Protein AF-A0A2P4Q0Z4-F1 (afdb_monomer_lite)

Radius of gyration: 36.24 Å; chains: 1; bounding box: 116×37×62 Å

Secondary structure (DSSP, 8-state):
-PPEEEEEEEEE--PPPPS---GGGGGG---TTEEEEEEEGGGGSTT--EEEEEE--HHHHHH-SS-EEEEESSSS--HHHHHHHHHHHHHHHSS--HHHHHHHHHHHHHHHHHHHHHHHHHHH-SS----EESEEEEEETTEEEEEEEE-B-TTT-PBPSEEETTTEE--TTTGGGG--------------EEEEEEEEETTTTEEEEEEEEEETTTTEEEEEEEEEEE-GGG--HHHHHHHHHHHHH--EEEE--SS-------GGGTS----

Foldseek 3Di:
DDKQKAWEAEDEDQFPDDPDCDDLSVQNDPDPQEKEKAWAPCCQDFPHRYTYIYMNDPVLCVVPVDIDMDIDPDPTDHSLVSLLVSLVSVVVPDPDDPVRCVVCSVVQSVVAVVLVVVQVVFQAAADDFDKRFQWDWDDDDSHIYTYGHADAAPPHGGGARTAHYNNHGHHNVCVVVPPPPPPPDPPPPPPFDWDKDWDQDPPQQKIWIWIWTADPVQRKIWIAIGDIDHDPVPDDPVVVVLLVVLRVVRRDIDHDPDDDDPPPPPPCSSPVDDD

Organism: Rhizophagus irregularis (strain DAOM 181602 / DAOM 197198 / MUCL 43194) (NCBI:txid747089)

pLDDT: mean 77.2, std 18.34, range [26.08, 97.88]

Sequence (275 aa):
MLNKEIFIGYTFFHPEKVQRYTGADTIYSTRKGKSYILLHVDSLQKEKDILTIVTNNRHIIKKYDKPFLINSDRPMMNTKYRISKYLTSVFCELPIDIETRNKYFLRIRQLLLDKLVVIENRLKKQEKNRQTTTYIKFSHSRRTWYLGFYIPCSFCSDVCAYVMSRNRKVCQNCRSKMIITPTPLPQNVFKDFSKVKQVISKRVGVSYTKKVLMDGGARKYAVTYSNLQINKQFKTSKEQERYKKGLKTASRVIKINGRSQIMELDQRYLFPNIS

Structure (mmCIF, N/CA/C/O backbone):
data_AF-A0A2P4Q0Z4-F1
#
_entry.id   AF-A0A2P4Q0Z4-F1
#
loop_
_atom_site.group_PDB
_atom_site.id
_atom_site.type_symbol
_atom_site.label_atom_id
_atom_site.label_alt_id
_atom_site.label_comp_id
_atom_site.label_asym_id
_atom_site.label_entity_id
_atom_site.label_seq_id
_atom_site.pdbx_PDB_ins_code
_atom_site.Cartn_x
_atom_site.Cartn_y
_atom_site.Cartn_z
_atom_site.occupancy
_atom_site.B_iso_or_equiv
_atom_site.auth_seq_id
_atom_site.auth_comp_id
_atom_site.auth_asym_id
_atom_site.auth_atom_id
_atom_site.pdbx_PDB_model_num
ATOM 1 N N . MET A 1 1 ? 37.902 1.721 -2.417 1.00 50.84 1 MET A N 1
ATOM 2 C CA . MET A 1 1 ? 36.672 1.825 -1.597 1.00 50.84 1 MET A CA 1
ATOM 3 C C . MET A 1 1 ? 35.831 0.594 -1.887 1.00 50.84 1 MET A C 1
ATOM 5 O O . MET A 1 1 ? 35.653 0.294 -3.057 1.00 50.84 1 MET A O 1
ATOM 9 N N . LEU A 1 2 ? 35.402 -0.156 -0.869 1.00 57.28 2 LEU A N 1
ATOM 10 C CA . LEU A 1 2 ? 34.613 -1.378 -1.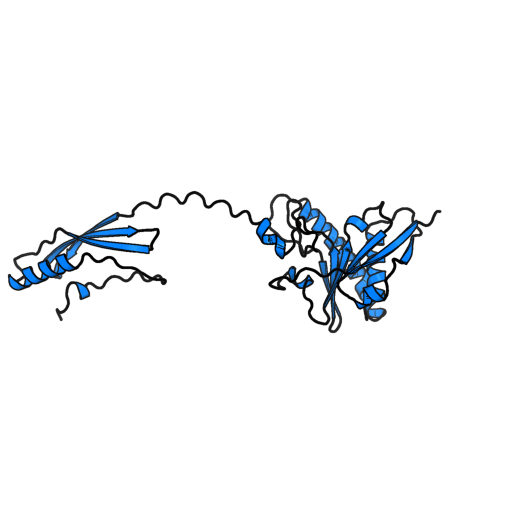068 1.00 57.28 2 LEU A CA 1
ATOM 11 C C . LEU A 1 2 ? 33.196 -1.005 -1.526 1.00 57.28 2 LEU A C 1
ATOM 13 O O . LEU A 1 2 ? 32.478 -0.300 -0.813 1.00 57.28 2 LEU A O 1
ATOM 17 N N . ASN A 1 3 ? 32.826 -1.454 -2.726 1.00 67.25 3 ASN A N 1
ATOM 18 C CA . ASN A 1 3 ? 31.453 -1.377 -3.212 1.00 67.25 3 ASN A CA 1
ATOM 19 C C . ASN A 1 3 ? 30.570 -2.238 -2.310 1.00 67.25 3 ASN A C 1
ATOM 21 O O . ASN A 1 3 ? 30.960 -3.341 -1.929 1.00 67.25 3 ASN A O 1
ATOM 25 N N . LYS A 1 4 ? 29.390 -1.731 -1.955 1.00 79.19 4 LYS A N 1
ATOM 26 C CA . LYS A 1 4 ? 28.425 -2.489 -1.161 1.00 79.19 4 LYS A CA 1
ATOM 27 C C . LYS A 1 4 ? 27.395 -3.134 -2.080 1.00 79.19 4 LYS A C 1
ATOM 29 O O . LYS A 1 4 ? 26.743 -2.438 -2.861 1.00 79.19 4 LYS A O 1
ATOM 34 N N . GLU A 1 5 ? 27.253 -4.446 -1.958 1.00 84.81 5 GLU A N 1
ATOM 35 C CA . GLU A 1 5 ? 26.305 -5.253 -2.721 1.00 84.81 5 GLU A CA 1
ATOM 36 C C . GLU A 1 5 ? 24.946 -5.316 -2.029 1.00 84.81 5 GLU A C 1
ATOM 38 O O . GLU A 1 5 ? 24.847 -5.342 -0.800 1.00 84.81 5 GLU A O 1
ATOM 43 N N . ILE A 1 6 ? 23.881 -5.272 -2.829 1.00 86.50 6 ILE A N 1
ATOM 44 C CA . ILE A 1 6 ? 22.503 -5.220 -2.343 1.00 86.50 6 ILE A CA 1
ATOM 45 C C . ILE A 1 6 ? 21.644 -6.109 -3.214 1.00 86.50 6 ILE A C 1
ATOM 47 O O . ILE A 1 6 ? 21.682 -6.005 -4.439 1.00 86.50 6 ILE A O 1
ATOM 51 N N . PHE A 1 7 ? 20.786 -6.897 -2.589 1.00 90.31 7 PHE A N 1
ATOM 52 C CA . PHE A 1 7 ? 19.824 -7.723 -3.295 1.00 90.31 7 PHE A CA 1
ATOM 53 C C . PHE A 1 7 ? 18.467 -7.031 -3.352 1.00 90.31 7 PHE A C 1
ATOM 55 O O . PHE A 1 7 ? 17.965 -6.537 -2.343 1.00 90.31 7 PHE A O 1
ATOM 62 N N . ILE A 1 8 ? 17.837 -7.015 -4.522 1.00 92.31 8 ILE A N 1
ATOM 63 C CA . ILE A 1 8 ? 16.414 -6.700 -4.651 1.00 92.31 8 ILE A CA 1
ATOM 64 C C . ILE A 1 8 ? 15.661 -8.006 -4.850 1.00 92.31 8 ILE A C 1
ATOM 66 O O . ILE A 1 8 ? 15.869 -8.696 -5.844 1.00 92.31 8 ILE A O 1
ATOM 70 N N . GLY A 1 9 ? 14.781 -8.328 -3.904 1.00 92.88 9 GLY A N 1
ATOM 71 C CA . GLY A 1 9 ? 13.924 -9.506 -3.949 1.00 92.88 9 GLY A CA 1
ATOM 72 C C . GLY A 1 9 ? 12.460 -9.114 -4.087 1.00 92.88 9 GLY A C 1
ATOM 73 O O . GLY A 1 9 ? 11.992 -8.194 -3.413 1.00 92.88 9 GLY A O 1
ATOM 74 N N . TYR A 1 10 ? 11.727 -9.834 -4.931 1.00 93.38 10 TYR A N 1
ATOM 75 C CA . TYR A 1 10 ? 10.286 -9.679 -5.064 1.00 93.38 10 TYR A CA 1
ATOM 76 C C . TYR A 1 10 ? 9.560 -10.841 -4.394 1.00 93.38 10 TYR A C 1
ATOM 78 O O . TYR A 1 10 ? 9.904 -12.000 -4.596 1.00 93.38 10 TYR A O 1
ATOM 86 N N . THR A 1 11 ? 8.527 -10.534 -3.619 1.00 92.06 11 THR A N 1
ATOM 87 C CA . THR A 1 11 ? 7.667 -11.537 -2.994 1.00 92.06 11 THR A CA 1
ATOM 88 C C . THR A 1 11 ? 6.229 -11.335 -3.434 1.00 92.06 11 THR A C 1
ATOM 90 O O . THR A 1 11 ? 5.675 -10.227 -3.407 1.00 92.06 11 THR A O 1
ATOM 93 N N . PHE A 1 12 ? 5.610 -12.428 -3.880 1.00 89.25 12 PHE A N 1
ATOM 94 C CA . PHE A 1 12 ? 4.189 -12.414 -4.171 1.00 89.25 12 PHE A CA 1
ATOM 95 C C . PHE A 1 12 ? 3.425 -12.404 -2.857 1.00 89.25 12 PHE A C 1
ATOM 97 O O . PHE A 1 12 ? 3.621 -13.264 -2.003 1.00 89.25 12 PHE A O 1
ATOM 104 N N . PHE A 1 13 ? 2.515 -11.454 -2.723 1.00 84.00 13 PHE A N 1
ATOM 105 C CA . PHE A 1 13 ? 1.555 -11.457 -1.636 1.00 84.00 13 PHE A CA 1
ATOM 106 C C . PHE A 1 13 ? 0.171 -11.325 -2.234 1.00 84.00 13 PHE A C 1
ATOM 108 O O . PHE A 1 13 ? -0.033 -10.531 -3.156 1.00 84.00 13 PHE A O 1
ATOM 115 N N . HIS A 1 14 ? -0.776 -12.087 -1.709 1.00 77.94 14 HIS A N 1
ATOM 116 C CA . HIS A 1 14 ? -2.184 -11.910 -2.007 1.00 77.94 14 HIS A CA 1
ATOM 117 C C . HIS A 1 14 ? -2.892 -11.640 -0.683 1.00 77.94 14 HIS A C 1
ATOM 119 O O . HIS A 1 14 ? -2.869 -12.514 0.178 1.00 77.94 14 HIS A O 1
ATOM 125 N N . PRO A 1 15 ? -3.473 -10.445 -0.494 1.00 71.06 15 PRO A N 1
ATOM 126 C CA . PRO A 1 15 ? -4.149 -10.129 0.746 1.00 71.06 15 PRO A CA 1
ATOM 127 C C . PRO A 1 15 ? -5.411 -10.981 0.836 1.00 71.06 15 PRO A C 1
ATOM 129 O O . PRO A 1 15 ? -6.037 -11.284 -0.188 1.00 71.06 15 PRO A O 1
ATOM 132 N N . GLU A 1 16 ? -5.809 -11.333 2.055 1.00 74.25 16 GLU A N 1
ATOM 133 C CA . GLU A 1 16 ? -7.110 -11.953 2.268 1.00 74.25 16 GLU A CA 1
ATOM 134 C C . GLU A 1 16 ? -8.228 -11.107 1.642 1.00 74.25 16 GLU A C 1
ATOM 136 O O . GLU A 1 16 ? -8.164 -9.873 1.569 1.00 74.25 16 GLU A O 1
ATOM 141 N N . LYS A 1 17 ? -9.281 -11.780 1.165 1.00 72.62 17 LYS A N 1
ATOM 142 C CA . LYS A 1 17 ? -10.427 -11.091 0.572 1.00 72.62 17 LYS A CA 1
ATOM 143 C C . LYS A 1 17 ? -11.058 -10.178 1.615 1.00 72.62 17 LYS A C 1
ATOM 145 O O . LYS A 1 17 ? -11.576 -10.635 2.629 1.00 72.62 17 LYS A O 1
ATOM 150 N N . VAL A 1 18 ? -11.057 -8.886 1.319 1.00 73.81 18 VAL A N 1
ATOM 151 C CA . VAL A 1 18 ? -11.726 -7.887 2.143 1.00 73.81 18 VAL A CA 1
ATOM 152 C C . VAL A 1 18 ? -13.166 -7.666 1.689 1.00 73.81 18 VAL A C 1
ATOM 154 O O . VAL A 1 18 ? -13.479 -7.733 0.500 1.00 73.81 18 VAL A O 1
ATOM 157 N N . GLN A 1 19 ? -14.049 -7.353 2.638 1.00 71.94 19 GLN A N 1
ATOM 158 C CA . GLN A 1 19 ? -15.486 -7.211 2.383 1.00 71.94 19 GLN A CA 1
ATOM 159 C C . GLN A 1 19 ? -15.821 -6.035 1.446 1.00 71.94 19 GLN A C 1
ATOM 161 O O . GLN A 1 19 ? -16.792 -6.097 0.692 1.00 71.94 19 GLN A O 1
ATOM 166 N N . ARG A 1 20 ? -15.042 -4.942 1.496 1.00 77.12 20 ARG A N 1
ATOM 167 C CA . ARG A 1 20 ? -15.236 -3.738 0.666 1.00 77.12 20 ARG A CA 1
ATOM 168 C C . ARG A 1 20 ? -13.903 -3.067 0.336 1.00 77.12 20 ARG A C 1
ATOM 170 O O . ARG A 1 20 ? -13.084 -2.865 1.223 1.00 77.12 20 ARG A O 1
ATOM 177 N N . TYR A 1 21 ? -13.741 -2.630 -0.913 1.00 81.56 21 TYR A N 1
ATOM 178 C CA . TYR A 1 21 ? -12.550 -1.917 -1.401 1.00 81.56 21 TYR A CA 1
ATOM 179 C C . TYR A 1 21 ? -12.768 -0.395 -1.413 1.00 81.56 21 TYR A C 1
ATOM 181 O O . TYR A 1 21 ? -12.840 0.221 -2.479 1.00 81.56 21 TYR A O 1
ATOM 189 N N . THR A 1 22 ? -12.928 0.222 -0.241 1.00 80.94 22 THR A N 1
ATOM 190 C CA . THR A 1 22 ? -13.231 1.662 -0.106 1.00 80.94 22 THR A CA 1
ATOM 191 C C . THR A 1 22 ? -12.138 2.410 0.650 1.00 80.94 22 THR A C 1
ATOM 193 O O . THR A 1 22 ? -11.551 1.881 1.586 1.00 80.94 22 THR A O 1
ATOM 196 N N . GLY A 1 23 ? -11.869 3.665 0.277 1.00 86.25 23 GLY A N 1
ATOM 197 C CA . GLY A 1 23 ? -10.862 4.488 0.956 1.00 86.25 23 GLY A CA 1
ATOM 198 C C . GLY A 1 23 ? -9.447 3.902 0.861 1.00 86.25 23 GLY A C 1
ATOM 199 O O . GLY A 1 23 ? -8.960 3.610 -0.235 1.00 86.25 23 GLY A O 1
ATOM 200 N N . ALA A 1 24 ? -8.786 3.736 2.010 1.00 84.00 24 ALA A N 1
ATOM 201 C CA . ALA A 1 24 ? -7.448 3.143 2.102 1.00 84.00 24 ALA A CA 1
ATOM 202 C C . ALA A 1 24 ? -7.417 1.679 1.620 1.00 84.00 24 ALA A C 1
ATOM 204 O O . ALA A 1 24 ? -6.430 1.220 1.055 1.00 84.00 24 ALA A O 1
ATOM 205 N N . ASP A 1 25 ? -8.530 0.965 1.751 1.00 86.81 25 ASP A N 1
ATOM 206 C CA . ASP A 1 25 ? -8.624 -0.453 1.399 1.00 86.81 25 ASP A CA 1
ATOM 207 C C . ASP A 1 25 ? -8.716 -0.685 -0.121 1.00 86.81 25 ASP A C 1
ATOM 209 O O . ASP A 1 25 ? -8.769 -1.814 -0.611 1.00 86.81 25 ASP A O 1
ATOM 213 N N . THR A 1 26 ? -8.691 0.393 -0.914 1.00 87.38 26 THR A N 1
ATOM 214 C CA . THR A 1 26 ? -8.610 0.309 -2.380 1.00 87.38 26 THR A CA 1
ATOM 215 C C . THR A 1 26 ? -7.339 -0.383 -2.869 1.00 87.38 26 THR A C 1
ATOM 217 O O . THR A 1 26 ? -7.342 -0.901 -3.987 1.00 87.38 26 THR A O 1
ATOM 220 N N . ILE A 1 27 ? -6.290 -0.437 -2.040 1.00 87.62 27 ILE A N 1
ATOM 221 C CA . ILE A 1 27 ? -5.054 -1.169 -2.328 1.00 87.62 27 ILE A CA 1
ATOM 222 C C . ILE A 1 27 ? -5.287 -2.672 -2.534 1.00 87.62 27 ILE A C 1
ATOM 224 O O . ILE A 1 27 ? -4.638 -3.273 -3.385 1.00 87.62 27 ILE A O 1
ATOM 228 N N . TYR A 1 28 ? -6.259 -3.268 -1.838 1.00 84.62 28 TYR A N 1
ATOM 229 C CA . TYR A 1 28 ? -6.573 -4.697 -1.946 1.00 84.62 28 TYR A CA 1
ATOM 230 C C . TYR A 1 28 ? -7.400 -5.040 -3.195 1.00 84.62 28 TYR A C 1
ATOM 232 O O . TYR A 1 28 ? -7.726 -6.200 -3.436 1.00 84.62 28 TYR A O 1
ATOM 240 N N . SER A 1 29 ? -7.777 -4.037 -3.996 1.00 83.94 29 SER A N 1
ATOM 241 C CA . SER A 1 29 ? -8.608 -4.239 -5.179 1.00 83.94 29 SER A CA 1
ATOM 242 C C . SER A 1 29 ? -7.888 -5.099 -6.220 1.00 83.94 29 SER A C 1
ATOM 244 O O . SER A 1 29 ? -6.862 -4.704 -6.768 1.00 83.94 29 SER A O 1
ATOM 246 N N . THR A 1 30 ? -8.490 -6.236 -6.564 1.00 79.44 30 THR A N 1
ATOM 247 C CA . THR A 1 30 ? -8.005 -7.180 -7.588 1.00 79.44 30 THR A CA 1
ATOM 248 C C . THR A 1 30 ? -8.516 -6.863 -8.999 1.00 79.44 30 THR A C 1
ATOM 250 O O . THR A 1 30 ? -8.374 -7.669 -9.917 1.00 79.44 30 THR A O 1
ATOM 253 N N . ARG A 1 31 ? -9.133 -5.688 -9.198 1.00 81.81 31 ARG A N 1
ATOM 254 C CA . ARG A 1 31 ? -9.662 -5.276 -10.508 1.00 81.81 31 ARG A CA 1
ATOM 255 C C . ARG A 1 31 ? -8.529 -5.157 -11.532 1.00 81.81 31 ARG A C 1
ATOM 257 O O . ARG A 1 31 ? -7.449 -4.659 -11.217 1.00 81.81 31 ARG A O 1
ATOM 264 N N . LYS A 1 32 ? -8.807 -5.555 -12.778 1.00 80.31 32 LYS A N 1
ATOM 265 C CA . LYS A 1 32 ? -7.844 -5.497 -13.889 1.00 80.31 32 LYS A CA 1
ATOM 266 C C . LYS A 1 32 ? -7.245 -4.091 -14.019 1.00 80.31 32 LYS A C 1
ATOM 268 O O . LYS A 1 32 ? -7.955 -3.093 -13.928 1.00 80.31 32 LYS A O 1
ATOM 273 N N . GLY A 1 33 ? -5.929 -4.029 -14.215 1.00 83.44 33 GLY A N 1
ATOM 274 C CA . GLY A 1 33 ? -5.183 -2.772 -14.320 1.00 83.44 33 GLY A CA 1
ATOM 275 C C . GLY A 1 33 ? -4.772 -2.154 -12.982 1.00 83.44 33 GLY A C 1
ATOM 276 O O . GLY A 1 33 ? -4.113 -1.117 -12.998 1.00 83.44 33 GLY A O 1
ATOM 277 N N . LYS A 1 34 ? -5.105 -2.773 -11.840 1.00 89.75 34 LYS A N 1
ATOM 278 C CA . LYS A 1 34 ? -4.634 -2.350 -10.517 1.00 89.75 34 LYS A CA 1
ATOM 279 C C . LYS A 1 34 ? -3.616 -3.328 -9.956 1.00 89.75 34 LYS A C 1
ATOM 281 O O . LYS A 1 34 ? -3.823 -4.536 -9.989 1.00 89.75 34 LYS A O 1
ATOM 286 N N . SER A 1 35 ? -2.535 -2.796 -9.406 1.00 91.94 35 SER A N 1
ATOM 287 C CA . SER A 1 35 ? -1.572 -3.588 -8.641 1.00 91.94 35 SER A CA 1
ATOM 288 C C . SER A 1 35 ? -0.944 -2.743 -7.545 1.00 91.94 35 SER A C 1
ATOM 290 O O . SER A 1 35 ? -0.863 -1.521 -7.673 1.00 91.94 35 SER A O 1
ATOM 292 N N . TYR A 1 36 ? -0.519 -3.377 -6.462 1.00 93.25 36 TYR A N 1
ATOM 293 C CA . TYR A 1 36 ? 0.322 -2.734 -5.465 1.00 93.25 36 TYR A CA 1
ATOM 294 C C . TYR A 1 36 ? 1.740 -3.264 -5.572 1.00 93.25 36 TYR A C 1
ATOM 296 O O . TYR A 1 36 ? 1.970 -4.419 -5.934 1.00 93.25 36 TYR A O 1
ATOM 304 N N . ILE A 1 37 ? 2.688 -2.395 -5.263 1.00 95.19 37 ILE A N 1
ATOM 305 C CA . ILE A 1 37 ? 4.106 -2.703 -5.209 1.00 95.19 37 ILE A CA 1
ATOM 306 C C . ILE A 1 37 ? 4.622 -1.948 -3.988 1.00 95.19 37 ILE A C 1
ATOM 308 O O . ILE A 1 37 ? 4.549 -0.721 -3.935 1.00 95.19 37 ILE A O 1
ATOM 312 N N . LEU A 1 38 ? 5.008 -2.681 -2.950 1.00 96.06 38 LEU A N 1
ATOM 313 C CA . LEU A 1 38 ? 5.247 -2.140 -1.618 1.00 96.06 38 LEU A CA 1
ATOM 314 C C . LEU A 1 38 ? 6.635 -2.534 -1.136 1.00 96.06 38 LEU A C 1
ATOM 316 O O . LEU A 1 38 ? 6.973 -3.710 -1.111 1.00 96.06 38 LEU A O 1
ATOM 320 N N . LEU A 1 39 ? 7.425 -1.560 -0.706 1.00 96.25 39 LEU A N 1
ATOM 321 C CA . LEU A 1 39 ? 8.738 -1.800 -0.122 1.00 96.25 39 LEU A CA 1
ATOM 322 C C . LEU A 1 39 ? 8.599 -2.153 1.362 1.00 96.25 39 LEU A C 1
ATOM 324 O O . LEU A 1 39 ? 7.967 -1.406 2.109 1.00 96.25 39 LEU A O 1
ATOM 328 N N . HIS A 1 40 ? 9.200 -3.251 1.814 1.00 94.50 40 HIS A N 1
ATOM 329 C CA . HIS A 1 40 ? 9.226 -3.593 3.236 1.00 94.50 40 HIS A CA 1
ATOM 330 C C . HIS A 1 40 ? 9.909 -2.487 4.049 1.00 94.50 40 HIS A C 1
ATOM 332 O O . HIS A 1 40 ? 11.045 -2.122 3.751 1.00 94.50 40 HIS A O 1
ATOM 338 N N . VAL A 1 41 ? 9.238 -1.942 5.076 1.00 91.81 41 VAL A N 1
ATOM 339 C CA . VAL A 1 41 ? 9.805 -0.829 5.871 1.00 91.81 41 VAL A CA 1
ATOM 340 C C . VAL A 1 41 ? 11.148 -1.220 6.480 1.00 91.81 41 VAL A C 1
ATOM 342 O O . VAL A 1 41 ? 12.096 -0.443 6.423 1.00 91.81 41 VAL A O 1
ATOM 345 N N . ASP A 1 42 ? 11.269 -2.450 6.976 1.00 89.00 42 ASP A N 1
ATOM 346 C CA . ASP A 1 42 ? 12.520 -2.911 7.580 1.00 89.00 42 ASP A CA 1
ATOM 347 C C . ASP A 1 42 ? 13.686 -2.981 6.584 1.00 89.00 42 ASP A C 1
ATOM 349 O O . ASP A 1 42 ? 14.836 -2.855 6.995 1.00 89.00 42 ASP A O 1
ATOM 353 N N . SER A 1 43 ? 13.425 -3.116 5.277 1.00 87.69 43 SER A N 1
ATOM 354 C CA . SER A 1 43 ? 14.468 -3.058 4.240 1.00 87.69 43 SER A CA 1
ATOM 355 C C . SER A 1 43 ? 15.109 -1.674 4.103 1.00 87.69 43 SER A C 1
ATOM 357 O O . SER A 1 43 ? 16.089 -1.512 3.376 1.00 87.69 43 SER A O 1
ATOM 359 N N . LEU A 1 44 ? 14.582 -0.654 4.782 1.00 87.00 44 LEU A N 1
ATOM 360 C CA . LEU A 1 44 ? 15.174 0.682 4.821 1.00 87.00 44 LEU A CA 1
ATOM 361 C C . LEU A 1 44 ? 16.212 0.853 5.936 1.00 87.00 44 LEU A C 1
ATOM 363 O O . LEU A 1 44 ? 16.903 1.872 5.955 1.00 87.00 44 LEU A O 1
ATOM 367 N N . GLN A 1 45 ? 16.358 -0.129 6.831 1.00 84.62 45 GLN A N 1
ATOM 368 C CA . GLN A 1 45 ? 17.405 -0.125 7.852 1.00 84.62 45 GLN A CA 1
ATOM 369 C C . GLN A 1 45 ? 18.791 -0.184 7.199 1.00 84.62 45 GLN A C 1
ATOM 371 O O . GLN A 1 45 ? 18.999 -0.897 6.217 1.00 84.62 45 GLN A O 1
ATOM 376 N N . LYS A 1 46 ? 19.753 0.581 7.733 1.00 77.56 46 LYS A N 1
ATOM 377 C CA . LYS A 1 46 ? 21.084 0.759 7.121 1.00 77.56 46 LYS A CA 1
ATOM 378 C C . LYS A 1 46 ? 21.873 -0.550 7.007 1.00 77.56 46 LYS A C 1
ATOM 380 O O . LYS A 1 46 ? 22.626 -0.701 6.048 1.00 77.56 46 LYS A O 1
ATOM 385 N N . GLU A 1 47 ? 21.650 -1.462 7.945 1.00 77.44 47 GLU A N 1
ATOM 386 C CA . GLU A 1 47 ? 22.330 -2.755 8.082 1.00 77.44 47 GLU A CA 1
ATOM 387 C C . GLU A 1 47 ? 21.803 -3.830 7.129 1.00 77.44 47 GLU A C 1
ATOM 389 O O . GLU A 1 47 ? 22.512 -4.786 6.850 1.00 77.44 47 GLU A O 1
ATOM 394 N N . LYS A 1 48 ? 20.577 -3.690 6.604 1.00 82.06 48 LYS A N 1
ATOM 395 C CA . LYS A 1 48 ? 19.999 -4.722 5.739 1.00 82.06 48 LYS A CA 1
ATOM 396 C C . LYS A 1 48 ? 20.491 -4.589 4.310 1.00 82.06 48 LYS A C 1
ATOM 398 O O . LYS A 1 48 ? 20.273 -3.556 3.675 1.00 82.06 48 LYS A O 1
ATOM 403 N N . ASP A 1 49 ? 21.011 -5.673 3.764 1.00 85.38 49 ASP A N 1
ATOM 404 C CA . ASP A 1 49 ? 21.538 -5.702 2.395 1.00 85.38 49 ASP A CA 1
ATOM 405 C C . ASP A 1 49 ? 20.506 -6.207 1.381 1.00 85.38 49 ASP A C 1
ATOM 407 O O . ASP A 1 49 ? 20.806 -6.396 0.208 1.00 85.38 49 ASP A O 1
ATOM 411 N N . ILE A 1 50 ? 19.252 -6.374 1.816 1.00 89.06 50 ILE A N 1
ATOM 412 C CA . ILE A 1 50 ? 18.151 -6.853 0.981 1.00 89.06 50 ILE A CA 1
ATOM 413 C C . ILE A 1 50 ? 16.990 -5.851 0.988 1.00 89.06 50 ILE A C 1
ATOM 415 O O . ILE A 1 50 ? 16.455 -5.474 2.039 1.00 89.06 50 ILE A O 1
ATOM 419 N N . LEU A 1 51 ? 16.570 -5.442 -0.210 1.00 92.62 51 LEU A N 1
ATOM 420 C CA . LEU A 1 51 ? 15.339 -4.707 -0.473 1.00 92.62 51 LEU A CA 1
ATOM 421 C C . LEU A 1 51 ? 14.232 -5.685 -0.866 1.00 92.62 51 LEU A C 1
ATOM 423 O O . LEU A 1 51 ? 14.190 -6.166 -1.997 1.00 92.62 51 LEU A O 1
ATOM 427 N N . THR A 1 52 ? 13.321 -5.954 0.066 1.00 94.44 52 THR A N 1
ATOM 428 C CA . THR A 1 52 ? 12.182 -6.845 -0.162 1.00 94.44 52 THR A CA 1
ATOM 429 C C . THR A 1 52 ? 10.989 -6.040 -0.659 1.00 94.44 52 THR A C 1
ATOM 431 O O . THR A 1 52 ? 10.500 -5.137 0.027 1.00 94.44 52 THR A O 1
ATOM 434 N N . ILE A 1 53 ? 10.508 -6.374 -1.853 1.00 95.12 53 ILE A N 1
ATOM 435 C CA . ILE A 1 53 ? 9.380 -5.720 -2.510 1.00 95.12 53 ILE A CA 1
ATOM 436 C C . ILE A 1 53 ? 8.211 -6.696 -2.588 1.00 95.12 53 ILE A C 1
ATOM 438 O O . ILE A 1 53 ? 8.286 -7.737 -3.229 1.00 95.12 53 ILE A O 1
ATOM 442 N N . VAL A 1 54 ? 7.097 -6.320 -1.977 1.00 93.38 54 VAL A N 1
ATOM 443 C CA . VAL A 1 54 ? 5.872 -7.108 -1.917 1.00 93.38 54 VAL A CA 1
ATOM 444 C C . VAL A 1 54 ? 4.903 -6.637 -3.000 1.00 93.38 54 VAL A C 1
ATOM 446 O O . VAL A 1 54 ? 4.560 -5.454 -3.064 1.00 93.38 54 VAL A O 1
ATOM 449 N N . THR A 1 55 ? 4.418 -7.540 -3.853 1.00 93.12 55 THR A N 1
ATOM 450 C CA . THR A 1 55 ? 3.479 -7.184 -4.930 1.00 93.12 55 THR A CA 1
ATOM 451 C C . THR A 1 55 ? 2.439 -8.267 -5.206 1.00 93.12 55 THR A C 1
ATOM 453 O O . THR A 1 55 ? 2.669 -9.450 -4.976 1.00 93.12 55 THR A O 1
ATOM 456 N N . ASN A 1 56 ? 1.284 -7.860 -5.739 1.00 91.31 56 ASN A N 1
ATOM 457 C CA . ASN A 1 56 ? 0.293 -8.765 -6.326 1.00 91.31 56 ASN A CA 1
ATOM 458 C C . ASN A 1 56 ? 0.420 -8.896 -7.857 1.00 91.31 56 ASN A C 1
ATOM 460 O O . ASN A 1 56 ? -0.396 -9.575 -8.488 1.00 91.31 56 ASN A O 1
ATOM 464 N N . ASN A 1 57 ? 1.398 -8.239 -8.487 1.00 89.88 57 ASN A N 1
ATOM 465 C CA . ASN A 1 57 ? 1.588 -8.311 -9.930 1.00 89.88 57 ASN A CA 1
ATOM 466 C C . ASN A 1 57 ? 2.377 -9.570 -10.316 1.00 89.88 57 ASN A C 1
ATOM 468 O O . ASN A 1 57 ? 3.604 -9.602 -10.244 1.00 89.88 57 ASN A O 1
ATOM 472 N N . ARG A 1 58 ? 1.661 -10.594 -10.794 1.00 87.75 58 ARG A N 1
ATOM 473 C CA . ARG A 1 58 ? 2.251 -11.878 -11.212 1.00 87.75 58 ARG A CA 1
ATOM 474 C C . ARG A 1 58 ? 3.296 -11.746 -12.322 1.00 87.75 58 ARG A C 1
ATOM 476 O O . ARG A 1 58 ? 4.190 -12.579 -12.382 1.00 87.75 58 ARG A O 1
ATOM 483 N N . HIS A 1 59 ? 3.204 -10.736 -13.190 1.00 87.06 59 HIS A N 1
ATOM 484 C CA . HIS A 1 59 ? 4.192 -10.549 -14.259 1.00 87.06 59 HIS A CA 1
ATOM 485 C C . HIS A 1 59 ? 5.564 -10.161 -13.701 1.00 87.06 59 HIS A C 1
ATOM 487 O O . HIS A 1 59 ? 6.570 -10.680 -14.168 1.00 87.06 59 HIS A O 1
ATOM 493 N N . ILE A 1 60 ? 5.592 -9.310 -12.670 1.00 89.38 60 ILE A N 1
ATOM 494 C CA . ILE A 1 60 ? 6.836 -8.886 -12.015 1.00 89.38 60 ILE A CA 1
ATOM 495 C C . ILE A 1 60 ? 7.482 -10.076 -11.300 1.00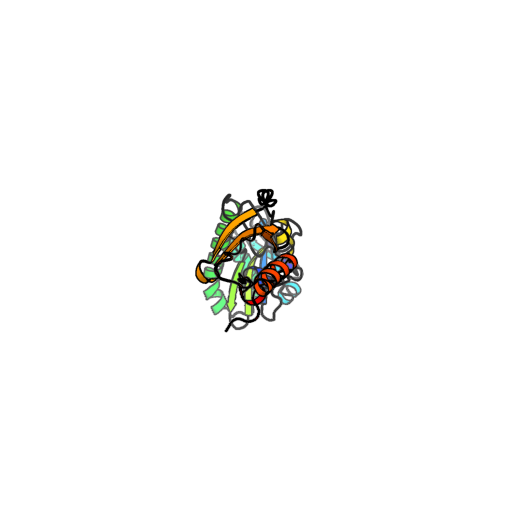 89.38 60 ILE A C 1
ATOM 497 O O . ILE A 1 60 ? 8.671 -10.318 -11.469 1.00 89.38 60 ILE A O 1
ATOM 501 N N . ILE A 1 61 ? 6.682 -10.862 -10.572 1.00 88.88 61 ILE A N 1
ATOM 502 C CA . ILE A 1 61 ? 7.167 -12.051 -9.854 1.00 88.88 61 ILE A CA 1
ATOM 503 C C . ILE A 1 61 ? 7.764 -13.082 -10.809 1.00 88.88 61 ILE A C 1
ATOM 505 O O . ILE A 1 61 ? 8.854 -13.572 -10.567 1.00 88.88 61 ILE A O 1
ATOM 509 N N . LYS A 1 62 ? 7.080 -13.383 -11.920 1.00 88.06 62 LYS A N 1
ATOM 510 C CA . LYS A 1 62 ? 7.580 -14.356 -12.903 1.00 88.06 62 LYS A CA 1
ATOM 511 C C . LYS A 1 62 ? 8.921 -13.951 -13.511 1.00 88.06 62 LYS A C 1
ATOM 513 O O . LYS A 1 62 ? 9.702 -14.819 -13.872 1.00 88.06 62 LYS A O 1
ATOM 518 N N . LYS A 1 63 ? 9.165 -12.649 -13.668 1.00 87.31 63 LYS A N 1
ATOM 519 C CA . LYS A 1 63 ? 10.423 -12.141 -14.218 1.00 87.31 63 LYS A CA 1
ATOM 520 C C . LYS A 1 63 ? 11.547 -12.154 -13.180 1.00 87.31 63 LYS A C 1
ATOM 522 O O . LYS A 1 63 ? 12.683 -12.461 -13.520 1.00 87.31 63 LYS A O 1
ATOM 527 N N . TYR A 1 64 ? 11.222 -11.832 -11.930 1.00 85.81 64 TYR A N 1
ATOM 528 C CA . TYR A 1 64 ? 12.157 -11.801 -10.808 1.00 85.81 64 TYR A CA 1
ATOM 529 C C . TYR A 1 64 ? 11.895 -12.947 -9.834 1.00 85.81 64 TYR A C 1
ATOM 531 O O . TYR A 1 64 ? 11.573 -12.723 -8.669 1.00 85.81 64 TYR A O 1
ATOM 539 N N . ASP A 1 65 ? 12.044 -14.175 -10.330 1.00 84.25 65 ASP A N 1
ATOM 540 C CA . ASP A 1 65 ? 11.930 -15.388 -9.511 1.00 84.25 65 ASP A CA 1
ATOM 541 C C . ASP A 1 65 ? 13.062 -15.480 -8.471 1.00 84.25 65 ASP A C 1
ATOM 543 O O . ASP A 1 65 ? 12.896 -15.982 -7.363 1.00 84.25 65 ASP A O 1
ATOM 547 N N . LYS A 1 66 ? 14.226 -14.906 -8.800 1.00 86.75 66 LYS A N 1
ATOM 548 C CA . LYS A 1 66 ? 15.380 -14.823 -7.905 1.00 86.75 66 LYS A CA 1
ATOM 549 C C . LYS A 1 66 ? 15.728 -13.366 -7.607 1.00 86.75 66 LYS A C 1
ATOM 551 O O . LYS A 1 66 ? 15.620 -12.523 -8.505 1.00 86.75 66 LYS A O 1
ATOM 556 N N . PRO A 1 67 ? 16.170 -13.054 -6.375 1.00 89.62 67 PRO A N 1
ATOM 557 C CA . PRO A 1 67 ? 16.722 -11.745 -6.074 1.00 89.62 67 PRO A CA 1
ATOM 558 C C . PRO A 1 67 ? 17.901 -11.429 -6.992 1.00 89.62 67 PRO A C 1
ATOM 560 O O . PRO A 1 67 ? 18.708 -12.307 -7.295 1.00 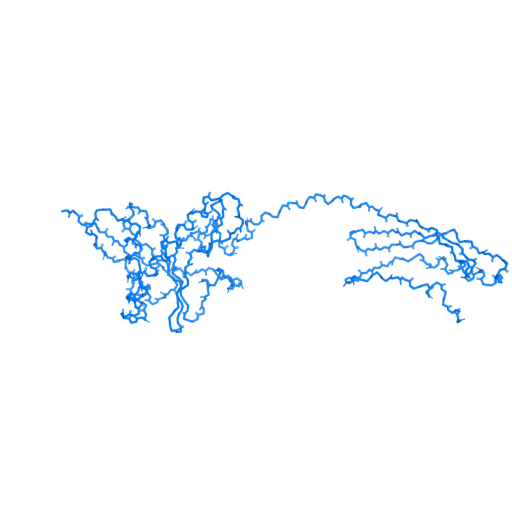89.62 67 PRO A O 1
ATOM 563 N N . PHE A 1 68 ? 18.013 -10.174 -7.414 1.00 88.31 68 PHE A N 1
ATOM 564 C CA . PHE A 1 68 ? 19.121 -9.720 -8.252 1.00 88.31 68 PHE A CA 1
ATOM 565 C C . PHE A 1 68 ? 19.961 -8.671 -7.536 1.00 88.31 68 PHE A C 1
ATOM 567 O O . PHE A 1 68 ? 19.479 -7.954 -6.655 1.00 88.31 68 PHE A O 1
ATOM 574 N N . LEU A 1 69 ? 21.228 -8.599 -7.930 1.00 89.31 69 LEU A N 1
ATOM 575 C CA . LEU A 1 69 ? 22.240 -7.791 -7.272 1.00 89.31 69 LEU A CA 1
ATOM 576 C C . LEU A 1 69 ? 22.325 -6.386 -7.873 1.00 89.31 69 LEU A C 1
ATOM 578 O O . LEU A 1 69 ? 22.199 -6.186 -9.082 1.00 89.31 69 LEU A O 1
ATOM 582 N N . ILE A 1 70 ? 22.554 -5.405 -7.008 1.00 85.88 70 ILE A N 1
ATOM 583 C CA . ILE A 1 70 ? 22.842 -4.022 -7.359 1.00 85.88 70 ILE A CA 1
ATOM 584 C C . ILE A 1 70 ? 24.052 -3.566 -6.558 1.00 85.88 70 ILE A C 1
ATOM 586 O O . ILE A 1 70 ? 24.110 -3.745 -5.343 1.00 85.88 70 ILE A O 1
ATOM 590 N N . ASN A 1 71 ? 24.968 -2.892 -7.245 1.00 82.50 71 ASN A N 1
ATOM 591 C CA . ASN A 1 71 ? 26.124 -2.270 -6.623 1.00 82.50 71 ASN A CA 1
ATOM 592 C C . ASN A 1 71 ? 25.810 -0.843 -6.163 1.00 82.50 71 ASN A C 1
ATOM 594 O O . ASN A 1 71 ? 25.122 -0.074 -6.849 1.00 82.50 71 ASN A O 1
ATOM 598 N N . SER A 1 72 ? 26.329 -0.508 -4.985 1.00 77.75 72 SER A N 1
ATOM 599 C CA . SER A 1 72 ? 26.406 0.846 -4.456 1.00 77.75 72 SER A CA 1
ATOM 600 C C . SER A 1 72 ? 27.865 1.252 -4.307 1.00 77.75 72 SER A C 1
ATOM 602 O O . SER A 1 72 ? 28.626 0.626 -3.573 1.00 77.75 72 SER A O 1
ATOM 604 N N . ASP A 1 73 ? 28.206 2.380 -4.915 1.00 74.62 73 ASP A N 1
ATOM 605 C CA . ASP A 1 73 ? 29.521 3.030 -4.844 1.00 74.62 73 ASP A CA 1
ATOM 606 C C . ASP A 1 73 ? 29.798 3.623 -3.442 1.00 74.62 73 ASP A C 1
ATOM 608 O O . ASP A 1 73 ? 30.847 4.210 -3.177 1.00 74.62 73 ASP A O 1
ATOM 612 N N . ARG A 1 74 ? 28.826 3.517 -2.523 1.00 72.44 74 ARG A N 1
ATOM 613 C CA . ARG A 1 74 ? 28.912 3.968 -1.129 1.00 72.44 74 ARG A CA 1
ATOM 614 C C . ARG A 1 74 ? 28.766 2.790 -0.155 1.00 72.44 74 ARG A C 1
ATOM 616 O O . ARG A 1 74 ? 27.850 1.985 -0.342 1.00 72.44 74 ARG A O 1
ATOM 623 N N . PRO A 1 75 ? 29.557 2.757 0.939 1.00 68.12 75 PRO A N 1
ATOM 624 C CA . PRO A 1 75 ? 29.513 1.686 1.942 1.00 68.12 75 PRO A CA 1
ATOM 625 C C . PRO A 1 75 ? 28.251 1.732 2.815 1.00 68.12 75 PRO A C 1
ATOM 627 O O . PRO A 1 75 ? 27.806 0.713 3.332 1.00 68.12 75 PRO A O 1
ATOM 630 N N . MET A 1 76 ? 27.635 2.908 2.974 1.00 72.12 76 MET A N 1
ATOM 631 C CA . MET A 1 76 ? 26.362 3.067 3.676 1.00 72.12 76 MET A CA 1
ATOM 632 C C . MET A 1 76 ? 25.337 3.736 2.773 1.00 72.12 76 MET A C 1
ATOM 634 O O . MET A 1 76 ? 25.502 4.879 2.343 1.00 72.12 76 MET A O 1
ATOM 638 N N . MET A 1 77 ? 24.230 3.042 2.536 1.00 79.62 77 MET A N 1
ATOM 639 C CA . MET A 1 77 ? 23.122 3.600 1.779 1.00 79.62 77 MET A CA 1
ATOM 640 C C . MET A 1 77 ? 22.171 4.387 2.666 1.00 79.62 77 MET A C 1
ATOM 642 O O . MET A 1 77 ? 21.623 3.869 3.643 1.00 79.62 77 MET A O 1
ATOM 646 N N . ASN A 1 78 ? 21.884 5.616 2.254 1.00 88.38 78 ASN A N 1
ATOM 647 C CA . ASN A 1 78 ? 20.801 6.391 2.839 1.00 88.38 78 ASN A CA 1
ATOM 648 C C . ASN A 1 78 ? 19.421 5.926 2.321 1.00 88.38 78 ASN A C 1
ATOM 650 O O . ASN A 1 78 ? 19.289 5.310 1.260 1.00 88.38 78 ASN A O 1
ATOM 654 N N . THR A 1 79 ? 18.366 6.265 3.064 1.00 91.56 79 THR A N 1
ATOM 655 C CA . THR A 1 79 ? 16.969 5.919 2.744 1.00 91.56 79 THR A CA 1
ATOM 656 C C . THR A 1 79 ? 16.539 6.432 1.367 1.00 91.56 79 THR A C 1
ATOM 658 O O . THR A 1 79 ? 15.856 5.729 0.625 1.00 91.56 79 THR A O 1
ATOM 661 N N . LYS A 1 80 ? 16.983 7.637 0.980 1.00 93.25 80 LYS A N 1
ATOM 662 C CA . LYS A 1 80 ? 16.697 8.235 -0.336 1.00 93.25 80 LYS A CA 1
ATOM 663 C C . LYS A 1 80 ? 17.235 7.378 -1.481 1.00 93.25 80 LYS A C 1
ATOM 665 O O . LYS A 1 80 ? 16.553 7.215 -2.494 1.00 93.25 80 LYS A O 1
ATOM 670 N N . TYR A 1 81 ? 18.432 6.823 -1.329 1.00 91.38 81 TYR A N 1
ATOM 671 C CA . TYR A 1 81 ? 19.055 5.946 -2.312 1.00 91.38 81 TYR A CA 1
ATOM 672 C C . TYR A 1 81 ? 18.336 4.598 -2.385 1.00 91.38 81 TYR A C 1
ATOM 674 O O . TYR A 1 81 ? 17.969 4.178 -3.480 1.00 91.38 81 TYR A O 1
ATOM 682 N N . ARG A 1 82 ? 18.010 3.984 -1.238 1.00 91.94 82 ARG A N 1
ATOM 683 C CA . ARG A 1 82 ? 17.213 2.742 -1.184 1.00 91.94 82 ARG A CA 1
ATOM 684 C C . ARG A 1 82 ? 15.857 2.902 -1.882 1.00 91.94 82 ARG A C 1
ATOM 686 O O . ARG A 1 82 ? 15.504 2.088 -2.730 1.00 91.94 82 ARG A O 1
ATOM 693 N N . ILE A 1 83 ? 15.137 3.996 -1.610 1.00 94.69 83 ILE A N 1
ATOM 694 C CA . ILE A 1 83 ? 13.871 4.320 -2.294 1.00 94.69 83 ILE A CA 1
ATOM 695 C C . ILE A 1 83 ? 14.094 4.563 -3.792 1.00 94.69 83 ILE A C 1
ATOM 697 O O . ILE A 1 83 ? 13.261 4.162 -4.600 1.00 94.69 83 ILE A O 1
ATOM 701 N N . SER A 1 84 ? 15.210 5.188 -4.184 1.00 94.56 84 SER A N 1
ATOM 702 C CA . SER A 1 84 ? 15.540 5.378 -5.603 1.00 94.56 84 SER A CA 1
ATOM 703 C C . SER A 1 84 ? 15.729 4.033 -6.306 1.00 94.56 84 SER A C 1
ATOM 705 O O . SER A 1 84 ? 15.125 3.826 -7.349 1.00 94.56 84 SER A O 1
ATOM 707 N N . LYS A 1 85 ? 16.488 3.100 -5.718 1.00 93.19 85 LYS A N 1
ATOM 708 C CA . LYS A 1 85 ? 16.711 1.758 -6.283 1.00 93.19 85 LYS A CA 1
ATOM 709 C C . LYS A 1 85 ? 15.434 0.930 -6.348 1.00 93.19 85 LYS A C 1
ATOM 711 O O . LYS A 1 85 ? 15.156 0.330 -7.384 1.00 93.19 85 LYS A O 1
ATOM 716 N N . TYR A 1 86 ? 14.622 0.982 -5.293 1.00 94.62 86 TYR A N 1
ATOM 717 C CA . TYR A 1 86 ? 13.264 0.446 -5.303 1.00 94.62 86 TYR A CA 1
ATOM 718 C C . TYR A 1 86 ? 12.472 0.985 -6.504 1.00 94.62 86 TYR A C 1
ATOM 720 O O . TYR A 1 86 ? 12.017 0.205 -7.336 1.00 94.62 86 TYR A O 1
ATOM 728 N N . LEU A 1 87 ? 12.374 2.307 -6.661 1.00 95.06 87 LEU A N 1
ATOM 729 C CA . LEU A 1 87 ? 11.629 2.907 -7.766 1.00 95.06 87 LEU A CA 1
ATOM 730 C C . LEU A 1 87 ? 12.196 2.545 -9.134 1.00 95.06 87 LEU A C 1
ATOM 732 O O . LEU A 1 87 ? 11.415 2.250 -10.030 1.00 95.06 87 LEU A O 1
ATOM 736 N N . THR A 1 88 ? 13.518 2.545 -9.305 1.00 93.69 88 THR A N 1
ATOM 737 C CA . THR A 1 88 ? 14.155 2.150 -10.567 1.00 93.69 88 THR A CA 1
ATOM 738 C C . THR A 1 88 ? 13.750 0.730 -10.941 1.00 93.69 88 THR A C 1
ATOM 740 O O . THR A 1 88 ? 13.280 0.517 -12.054 1.00 93.69 88 THR A O 1
ATOM 743 N N . SER A 1 89 ? 13.838 -0.214 -9.995 1.00 92.44 89 SER A N 1
ATOM 744 C CA . SER A 1 89 ? 13.435 -1.602 -10.241 1.00 92.44 89 SER A CA 1
ATOM 745 C C . SER A 1 89 ? 11.959 -1.718 -10.628 1.00 92.44 89 SER A C 1
ATOM 747 O O . SER A 1 89 ? 11.624 -2.452 -11.547 1.00 92.44 89 SER A O 1
ATOM 749 N N . VAL A 1 90 ? 11.081 -0.935 -9.994 1.00 92.75 90 VAL A N 1
ATOM 750 C CA . VAL A 1 90 ? 9.651 -0.941 -10.303 1.00 92.75 90 VAL A CA 1
ATOM 751 C C . VAL A 1 90 ? 9.378 -0.335 -11.675 1.00 92.75 90 VAL A C 1
ATOM 753 O O . VAL A 1 90 ? 8.697 -0.955 -12.485 1.00 92.75 90 VAL A O 1
ATOM 756 N N . PHE A 1 91 ? 9.899 0.860 -11.961 1.00 92.94 91 PHE A N 1
ATOM 757 C CA . PHE A 1 91 ? 9.627 1.560 -13.216 1.00 92.94 91 PHE A CA 1
ATOM 758 C C . PHE A 1 91 ? 10.104 0.787 -14.433 1.00 92.94 91 PHE A C 1
ATOM 760 O O . PHE A 1 91 ? 9.392 0.804 -15.432 1.00 92.94 91 PHE A O 1
ATOM 767 N N . CYS A 1 92 ? 11.236 0.082 -14.345 1.00 89.56 92 CYS A N 1
ATOM 768 C CA . CYS A 1 92 ? 11.711 -0.787 -15.419 1.00 89.56 92 CYS A CA 1
ATOM 769 C C . CYS A 1 92 ? 10.664 -1.829 -15.842 1.00 89.56 92 CYS A C 1
ATOM 771 O O . CYS A 1 92 ? 10.523 -2.090 -17.037 1.00 89.56 92 CYS A O 1
ATOM 773 N N . GLU A 1 93 ? 9.874 -2.334 -14.891 1.00 88.56 93 GLU A N 1
ATOM 774 C CA . GLU A 1 93 ? 8.853 -3.359 -15.125 1.00 88.56 93 GLU A CA 1
ATOM 775 C C . GLU A 1 93 ? 7.476 -2.830 -15.491 1.00 88.56 93 GLU A C 1
ATOM 777 O O . GLU A 1 93 ? 6.623 -3.564 -15.999 1.00 88.56 93 GLU A O 1
ATOM 782 N N . LEU A 1 94 ? 7.213 -1.558 -15.212 1.00 89.94 94 LEU A N 1
ATOM 783 C CA . LEU A 1 94 ? 5.939 -0.973 -15.577 1.00 89.94 94 LEU A CA 1
ATOM 784 C C . LEU A 1 94 ? 5.935 -0.641 -17.076 1.00 89.94 94 LEU A C 1
ATOM 786 O O . LEU A 1 94 ? 6.907 -0.074 -17.577 1.00 89.94 94 LEU A O 1
ATOM 790 N N . PRO A 1 95 ? 4.840 -0.926 -17.803 1.00 89.62 95 PRO A N 1
ATOM 791 C CA . PRO A 1 95 ? 4.678 -0.539 -19.203 1.00 89.62 95 PRO A CA 1
ATOM 792 C C . PRO A 1 95 ? 4.392 0.962 -19.288 1.00 89.62 95 PRO A C 1
ATOM 794 O O . PRO A 1 95 ? 3.251 1.397 -19.438 1.00 89.62 95 PRO A O 1
ATOM 797 N N . ILE A 1 96 ? 5.450 1.731 -19.079 1.00 90.06 96 ILE A N 1
ATOM 798 C CA . ILE A 1 96 ? 5.526 3.186 -19.078 1.00 90.06 96 ILE A CA 1
ATOM 799 C C . ILE A 1 96 ? 6.736 3.511 -19.942 1.00 90.06 96 ILE A C 1
ATOM 801 O O . ILE A 1 96 ? 7.781 2.885 -19.763 1.00 90.06 96 ILE A O 1
ATOM 805 N N . ASP A 1 97 ? 6.606 4.454 -20.861 1.00 91.94 97 ASP A N 1
ATOM 806 C CA . ASP A 1 97 ? 7.711 4.903 -21.702 1.00 91.94 97 ASP A CA 1
ATOM 807 C C . ASP A 1 97 ? 8.790 5.641 -20.886 1.00 91.94 97 ASP A C 1
ATOM 809 O O . ASP A 1 97 ? 8.575 6.077 -19.749 1.00 91.94 97 ASP A O 1
ATOM 813 N N . ILE A 1 98 ? 9.989 5.752 -21.454 1.00 92.31 98 ILE A N 1
ATOM 814 C CA . ILE A 1 98 ? 11.146 6.311 -20.750 1.00 92.31 98 ILE A CA 1
ATOM 815 C C . ILE A 1 98 ?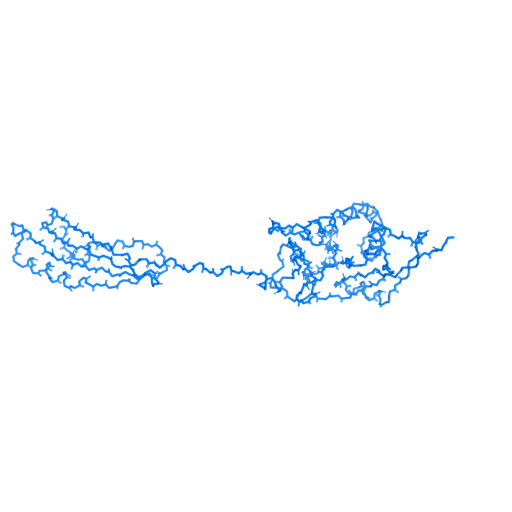 10.978 7.798 -20.408 1.00 92.31 98 ILE A C 1
ATOM 817 O O . ILE A 1 98 ? 11.401 8.225 -19.332 1.00 92.31 98 ILE A O 1
ATOM 821 N N . GLU A 1 99 ? 10.302 8.573 -21.256 1.00 92.75 99 GLU A N 1
ATOM 822 C CA . GLU A 1 99 ? 10.069 10.004 -21.041 1.00 92.75 99 GLU A CA 1
ATOM 823 C C . GLU A 1 99 ? 9.144 10.226 -19.844 1.00 92.75 99 GLU A C 1
ATOM 825 O O . GLU A 1 99 ? 9.459 10.977 -18.916 1.00 92.75 99 GLU A O 1
ATOM 830 N N . THR A 1 100 ? 8.037 9.486 -19.800 1.00 92.25 100 THR A N 1
ATOM 831 C CA . THR A 1 100 ? 7.089 9.480 -18.689 1.00 92.25 100 THR A CA 1
ATOM 832 C C . THR A 1 100 ? 7.758 9.011 -17.398 1.00 92.25 100 THR A C 1
ATOM 834 O O . THR A 1 100 ? 7.553 9.621 -16.343 1.00 92.25 100 THR A O 1
ATOM 837 N N . ARG A 1 101 ? 8.593 7.961 -17.448 1.00 93.25 101 ARG A N 1
ATOM 838 C CA . ARG A 1 101 ? 9.371 7.512 -16.277 1.00 93.25 101 ARG A CA 1
ATOM 839 C C . ARG A 1 101 ? 10.237 8.651 -15.745 1.00 93.25 101 ARG A C 1
ATOM 841 O O . ARG A 1 101 ? 10.119 8.986 -14.567 1.00 93.25 101 ARG A O 1
ATOM 848 N N . ASN A 1 102 ? 11.034 9.286 -16.602 1.00 92.88 102 ASN A N 1
ATOM 849 C CA . ASN A 1 102 ? 11.934 10.374 -16.218 1.00 92.88 102 ASN A CA 1
ATOM 850 C C . ASN A 1 102 ? 11.172 11.575 -15.640 1.00 92.88 102 ASN A C 1
ATOM 852 O O . ASN A 1 102 ? 11.562 12.114 -14.602 1.00 92.88 102 ASN A O 1
ATOM 856 N N . LYS A 1 103 ? 10.028 11.924 -16.240 1.00 94.62 103 LYS A N 1
ATOM 857 C CA . LYS A 1 103 ? 9.146 13.004 -15.781 1.00 94.62 103 LYS A CA 1
ATOM 858 C C . LYS A 1 103 ? 8.636 12.789 -14.355 1.00 94.62 103 LYS A C 1
ATOM 860 O O . LYS A 1 103 ? 8.631 13.719 -13.548 1.00 94.62 103 LYS A O 1
ATOM 865 N N . TYR A 1 104 ? 8.185 11.578 -14.026 1.00 95.31 104 TYR A N 1
ATOM 866 C CA . TYR A 1 104 ? 7.541 11.314 -12.735 1.00 95.31 104 TYR A CA 1
ATOM 867 C C . TYR A 1 104 ? 8.485 10.774 -11.657 1.00 95.31 104 TYR A C 1
ATOM 869 O O . TYR A 1 104 ? 8.149 10.872 -10.473 1.00 95.31 104 TYR A O 1
ATOM 877 N N . PHE A 1 105 ? 9.659 10.247 -12.020 1.00 95.81 105 PHE A N 1
ATOM 878 C CA . PHE A 1 105 ? 10.567 9.568 -11.092 1.00 95.81 105 PHE A CA 1
ATOM 879 C C . PHE A 1 105 ? 10.913 10.423 -9.867 1.00 95.81 105 PHE A C 1
ATOM 881 O O . PHE A 1 105 ? 10.707 10.000 -8.726 1.00 95.81 105 PHE A O 1
ATOM 888 N N . LEU A 1 106 ? 11.390 11.653 -10.089 1.00 96.19 106 LEU A N 1
ATOM 889 C CA . LEU A 1 106 ? 11.797 12.555 -9.008 1.00 96.19 106 LEU A CA 1
ATOM 890 C C . LEU A 1 106 ? 10.621 12.918 -8.098 1.00 96.19 106 LEU A C 1
ATOM 892 O O . LEU A 1 106 ? 10.760 12.903 -6.872 1.00 96.19 106 LEU A O 1
ATOM 896 N N . ARG A 1 107 ? 9.451 13.184 -8.690 1.00 96.44 107 ARG A N 1
ATOM 897 C CA . ARG A 1 107 ? 8.239 13.536 -7.947 1.00 96.44 107 ARG A CA 1
ATOM 898 C C . ARG A 1 107 ? 7.755 12.376 -7.086 1.00 96.44 107 ARG A C 1
ATOM 900 O O . ARG A 1 107 ? 7.439 12.576 -5.919 1.00 96.44 107 ARG A O 1
ATOM 907 N N . ILE A 1 108 ? 7.720 11.168 -7.638 1.00 96.94 108 ILE A N 1
ATOM 908 C CA . ILE A 1 108 ? 7.264 9.965 -6.933 1.00 96.94 108 ILE A CA 1
ATOM 909 C C . ILE A 1 108 ? 8.237 9.590 -5.819 1.00 96.94 108 ILE A C 1
ATOM 911 O O . ILE A 1 108 ? 7.799 9.259 -4.718 1.00 96.94 108 ILE A O 1
ATOM 915 N N . ARG A 1 109 ? 9.546 9.725 -6.056 1.00 97.50 109 ARG A N 1
ATOM 916 C CA . ARG A 1 109 ? 10.559 9.560 -5.011 1.00 97.50 109 ARG A CA 1
ATOM 917 C C . ARG A 1 109 ? 10.324 10.507 -3.841 1.00 97.50 109 ARG A C 1
ATOM 919 O O . ARG A 1 109 ? 10.351 10.058 -2.698 1.00 97.50 109 ARG A O 1
ATOM 926 N N . GLN A 1 110 ? 10.077 11.786 -4.122 1.00 97.50 110 GLN A N 1
ATOM 927 C CA . GLN A 1 110 ? 9.793 12.767 -3.076 1.00 97.50 110 GLN A CA 1
ATOM 928 C C . GLN A 1 110 ? 8.516 12.405 -2.312 1.00 97.50 110 GLN A C 1
ATOM 930 O O . GLN A 1 110 ? 8.536 12.342 -1.089 1.00 97.50 110 GLN A O 1
ATOM 935 N N . LEU A 1 111 ? 7.441 12.056 -3.025 1.00 97.88 111 LEU A N 1
ATOM 936 C CA . LEU A 1 111 ? 6.182 11.652 -2.400 1.00 97.88 111 LEU A CA 1
ATOM 937 C C . LEU A 1 111 ? 6.343 10.434 -1.482 1.00 97.88 111 LEU A C 1
ATOM 939 O O . LEU A 1 111 ? 5.689 10.379 -0.446 1.00 97.88 111 LEU A O 1
ATOM 943 N N . LEU A 1 112 ? 7.197 9.466 -1.830 1.00 97.56 112 LEU A N 1
ATOM 944 C CA . LEU A 1 112 ? 7.484 8.316 -0.967 1.00 97.56 112 LEU A CA 1
ATOM 945 C C . LEU A 1 112 ? 8.301 8.694 0.271 1.00 97.56 112 LEU A C 1
ATOM 947 O O . LEU A 1 112 ? 8.007 8.190 1.353 1.00 97.56 112 LEU A O 1
ATOM 951 N N . LEU A 1 113 ? 9.287 9.583 0.136 1.00 97.12 113 LEU A N 1
ATOM 952 C CA . LEU A 1 113 ? 10.047 10.107 1.276 1.00 97.12 113 LEU A CA 1
ATOM 953 C C . LEU A 1 113 ? 9.134 10.857 2.248 1.00 97.12 113 LEU A C 1
ATOM 955 O O . LEU A 1 113 ? 9.121 10.553 3.440 1.00 97.12 113 LEU A O 1
ATOM 959 N N . ASP A 1 114 ? 8.306 11.762 1.727 1.00 97.56 114 ASP A N 1
ATOM 960 C CA . ASP A 1 114 ? 7.327 12.500 2.525 1.00 97.56 114 ASP A CA 1
ATOM 961 C C . ASP A 1 114 ? 6.363 11.524 3.209 1.00 97.56 114 ASP A C 1
ATOM 963 O O . ASP A 1 114 ? 6.075 11.633 4.402 1.00 97.56 114 ASP A O 1
ATOM 967 N N . LYS A 1 115 ? 5.893 10.509 2.472 1.00 96.81 115 LYS A N 1
ATOM 968 C CA . LYS A 1 115 ? 4.985 9.489 3.001 1.00 96.81 115 LYS A CA 1
ATOM 969 C C . LYS A 1 115 ? 5.598 8.714 4.162 1.00 96.81 115 LYS A C 1
ATOM 971 O O . LYS A 1 115 ? 4.898 8.492 5.149 1.00 96.81 115 LYS A O 1
ATOM 976 N N . LEU A 1 116 ? 6.870 8.337 4.061 1.00 96.31 116 LEU A N 1
ATOM 977 C CA . LEU A 1 116 ? 7.599 7.646 5.122 1.00 96.31 116 LEU A CA 1
ATOM 978 C C . LEU A 1 116 ? 7.645 8.490 6.399 1.00 96.31 116 LEU A C 1
ATOM 980 O O . LEU A 1 116 ? 7.250 8.011 7.460 1.00 96.31 116 LEU A O 1
ATOM 984 N N . VAL A 1 117 ? 7.999 9.771 6.279 1.00 95.69 117 VAL A N 1
ATOM 985 C CA . VAL A 1 117 ? 8.026 10.706 7.415 1.00 95.69 117 VAL A CA 1
ATOM 986 C C . VAL A 1 117 ? 6.641 10.836 8.056 1.00 95.69 117 VAL A C 1
ATOM 988 O O . VAL A 1 117 ? 6.505 10.791 9.280 1.00 95.69 117 VAL A O 1
ATOM 991 N N . VAL A 1 118 ? 5.573 10.947 7.256 1.00 95.19 118 VAL A N 1
ATOM 992 C CA . VAL A 1 118 ? 4.200 11.021 7.790 1.00 95.19 118 VAL A CA 1
ATOM 993 C C . VAL A 1 118 ? 3.796 9.728 8.512 1.00 95.19 118 VAL A C 1
ATOM 995 O O . VAL A 1 118 ? 3.100 9.799 9.530 1.00 95.19 118 VAL A O 1
ATOM 998 N N . ILE A 1 119 ? 4.209 8.560 8.014 1.00 94.38 119 ILE A N 1
ATOM 999 C CA . ILE A 1 119 ? 3.951 7.257 8.647 1.00 94.38 119 ILE A CA 1
ATOM 1000 C C . ILE A 1 119 ? 4.672 7.164 9.995 1.00 94.38 119 ILE A C 1
ATOM 1002 O O . ILE A 1 119 ? 4.023 6.888 11.005 1.00 94.38 119 ILE A O 1
ATOM 1006 N N . GLU A 1 120 ? 5.974 7.444 10.040 1.00 93.69 120 GLU A N 1
ATOM 1007 C CA . GLU A 1 120 ? 6.769 7.395 11.275 1.00 93.69 120 GLU A CA 1
ATOM 1008 C C . GLU A 1 120 ? 6.222 8.359 12.332 1.00 93.69 120 GLU A C 1
ATOM 1010 O O . GLU A 1 120 ? 5.978 7.977 13.480 1.00 93.69 120 GLU A O 1
ATOM 1015 N N . ASN A 1 121 ? 5.925 9.594 11.923 1.00 93.06 121 ASN A N 1
ATOM 1016 C CA . ASN A 1 121 ? 5.332 10.599 12.798 1.00 93.06 121 ASN A CA 1
ATOM 1017 C C . ASN A 1 121 ? 3.942 10.191 13.295 1.00 93.06 121 ASN A C 1
ATOM 1019 O O . ASN A 1 121 ? 3.560 10.535 14.414 1.00 93.06 121 ASN A O 1
ATOM 1023 N N . ARG A 1 122 ? 3.154 9.471 12.485 1.00 92.56 122 ARG A N 1
ATOM 1024 C CA . ARG A 1 122 ? 1.851 8.953 12.919 1.00 92.56 122 ARG A CA 1
ATOM 1025 C C . ARG A 1 122 ? 2.025 7.886 13.990 1.00 92.56 122 ARG A C 1
ATOM 1027 O O . ARG A 1 122 ? 1.327 7.966 14.995 1.00 92.56 122 ARG A O 1
ATOM 1034 N N . LEU A 1 123 ? 2.931 6.930 13.791 1.00 91.19 123 LEU A N 1
ATOM 1035 C CA . LEU A 1 123 ? 3.143 5.820 14.723 1.00 91.19 123 LEU A CA 1
ATOM 1036 C C . LEU A 1 123 ? 3.617 6.306 16.103 1.00 91.19 123 LEU A C 1
ATOM 1038 O O . LEU A 1 123 ? 3.164 5.759 17.107 1.00 91.19 123 LEU A O 1
ATOM 1042 N N . LYS A 1 124 ? 4.442 7.365 16.148 1.00 90.75 124 LYS A N 1
ATOM 1043 C CA . LYS A 1 124 ? 4.955 7.987 17.385 1.00 90.75 124 LYS A CA 1
ATOM 1044 C C . LYS A 1 124 ? 3.926 8.836 18.147 1.00 90.75 124 LYS A C 1
ATOM 1046 O O . LYS A 1 124 ? 4.096 9.084 19.335 1.00 90.75 124 LYS A O 1
ATOM 1051 N N . LYS A 1 125 ? 2.859 9.313 17.493 1.00 88.69 125 LYS A N 1
ATOM 1052 C CA . LYS A 1 125 ? 1.854 10.180 18.139 1.00 88.69 125 LYS A CA 1
ATOM 1053 C C . LYS A 1 125 ? 0.950 9.397 19.095 1.00 88.69 125 LYS A C 1
ATOM 1055 O O . LYS A 1 125 ? 0.591 8.255 18.820 1.00 88.69 125 LYS A O 1
ATOM 1060 N N . GLN A 1 126 ? 0.522 10.056 20.173 1.00 76.81 126 GLN A N 1
ATOM 1061 C CA . GLN A 1 126 ? -0.300 9.476 21.246 1.00 76.81 126 GLN A CA 1
ATOM 1062 C C . GLN A 1 126 ? -1.819 9.702 21.061 1.00 76.81 126 GLN A C 1
ATOM 1064 O O . GLN A 1 126 ? -2.603 8.799 21.352 1.00 76.81 126 GLN A O 1
ATOM 1069 N N . GLU A 1 127 ? -2.260 10.852 20.527 1.00 67.00 127 GLU A N 1
ATOM 1070 C CA . GLU A 1 127 ? -3.634 11.346 20.792 1.00 67.00 127 GLU A CA 1
ATOM 1071 C C . GLU A 1 127 ? -4.520 11.682 19.577 1.00 67.00 127 GLU A C 1
ATOM 1073 O O . GLU A 1 127 ? -5.283 12.643 19.604 1.00 67.00 127 GLU A O 1
ATOM 1078 N N . LYS A 1 128 ? -4.466 10.931 18.467 1.00 73.44 128 LYS A N 1
ATOM 1079 C CA . LYS A 1 128 ? -5.434 11.135 17.359 1.00 73.44 128 LYS A CA 1
ATOM 1080 C C . LYS A 1 128 ? -5.854 9.824 16.698 1.00 73.44 128 LYS A C 1
ATOM 1082 O O . LYS A 1 128 ? -4.995 9.035 16.310 1.00 73.44 128 LYS A O 1
ATOM 1087 N N . ASN A 1 129 ? -7.153 9.653 16.440 1.00 73.50 129 ASN A N 1
ATOM 1088 C CA . ASN A 1 129 ? -7.720 8.531 15.665 1.00 73.50 129 ASN A CA 1
ATOM 1089 C C . ASN A 1 129 ? -7.634 8.723 14.138 1.00 73.50 129 ASN A C 1
ATOM 1091 O O . ASN A 1 129 ? -8.297 8.026 13.374 1.00 73.50 129 ASN A O 1
ATOM 1095 N N . ARG A 1 130 ? -6.802 9.661 13.666 1.00 84.19 130 ARG A N 1
ATOM 1096 C CA . ARG A 1 130 ? -6.590 9.880 12.232 1.00 84.19 130 ARG A CA 1
ATOM 1097 C C . ARG A 1 130 ? -5.798 8.721 11.628 1.00 84.19 130 ARG A C 1
ATOM 1099 O O . ARG A 1 130 ? -4.729 8.371 12.127 1.00 84.19 130 ARG A O 1
ATOM 1106 N N . GLN A 1 131 ? -6.308 8.197 10.522 1.00 89.44 131 GLN A N 1
ATOM 1107 C CA . GLN A 1 131 ? -5.657 7.168 9.719 1.00 89.44 131 GLN A CA 1
ATOM 1108 C C . GLN A 1 131 ? -4.682 7.811 8.724 1.00 89.44 131 GLN A C 1
ATOM 1110 O O . GLN A 1 131 ? -4.986 8.841 8.117 1.00 89.44 131 GLN A O 1
ATOM 1115 N N . THR A 1 132 ? -3.511 7.202 8.554 1.00 92.38 132 THR A N 1
ATOM 1116 C CA . THR A 1 132 ? -2.525 7.574 7.531 1.00 92.38 132 THR A CA 1
ATOM 1117 C C . THR A 1 132 ? -2.310 6.375 6.617 1.00 92.38 132 THR A C 1
ATOM 1119 O O . THR A 1 132 ? -1.831 5.347 7.080 1.00 92.38 132 THR A O 1
ATOM 1122 N N . THR A 1 133 ? -2.623 6.490 5.327 1.00 95.25 133 THR A N 1
ATOM 1123 C CA . THR A 1 133 ? -2.380 5.411 4.351 1.00 95.25 133 THR A CA 1
ATOM 1124 C C . THR A 1 133 ? -0.886 5.115 4.198 1.00 95.25 133 THR A C 1
ATOM 1126 O O . THR A 1 133 ? -0.084 6.051 4.190 1.00 95.25 133 THR A O 1
ATOM 1129 N N . THR A 1 134 ? -0.523 3.860 3.953 1.00 95.56 134 THR A N 1
ATOM 1130 C CA . THR A 1 134 ? 0.874 3.401 3.797 1.00 95.56 134 THR A CA 1
ATOM 1131 C C . THR A 1 134 ? 1.441 3.566 2.384 1.00 95.56 134 THR A C 1
ATOM 1133 O O . THR A 1 134 ? 2.622 3.319 2.145 1.00 95.56 134 THR A O 1
ATOM 1136 N N . TYR A 1 135 ? 0.614 4.022 1.444 1.00 96.19 135 TYR A N 1
ATOM 1137 C CA . TYR A 1 135 ? 0.933 4.075 0.022 1.00 96.19 135 TYR A CA 1
ATOM 1138 C C . TYR A 1 135 ? 0.496 5.390 -0.636 1.00 96.19 135 TYR A C 1
ATOM 1140 O O . TYR A 1 135 ? -0.323 6.149 -0.105 1.00 96.19 135 TYR A O 1
ATOM 1148 N N . ILE A 1 136 ? 1.046 5.650 -1.817 1.00 96.56 136 ILE A N 1
ATOM 1149 C CA . ILE A 1 136 ? 0.619 6.666 -2.774 1.00 96.56 136 ILE A CA 1
ATOM 1150 C C . ILE A 1 136 ? -0.013 5.982 -3.989 1.00 96.56 136 ILE A C 1
ATOM 1152 O O . ILE A 1 136 ? 0.344 4.865 -4.363 1.00 96.56 136 ILE A O 1
ATOM 1156 N N . LYS A 1 137 ? -0.981 6.655 -4.606 1.00 95.56 137 LYS A N 1
ATOM 1157 C CA . LYS A 1 137 ? -1.617 6.186 -5.836 1.00 95.56 137 LYS A CA 1
ATOM 1158 C C . LYS A 1 137 ? -0.918 6.846 -7.016 1.00 95.56 137 LYS A C 1
ATOM 1160 O O . LYS A 1 137 ? -0.934 8.067 -7.128 1.00 95.56 137 LYS A O 1
ATOM 1165 N N . PHE A 1 138 ? -0.361 6.038 -7.902 1.00 94.94 138 PHE A N 1
ATOM 1166 C CA . PHE A 1 138 ? 0.151 6.477 -9.188 1.00 94.94 138 PHE A CA 1
ATOM 1167 C C . PHE A 1 138 ? -0.725 5.882 -10.288 1.00 94.94 138 PHE A C 1
ATOM 1169 O O . PHE A 1 138 ? -1.131 4.724 -10.227 1.00 94.94 138 PHE A O 1
ATOM 1176 N N . SER A 1 139 ? -1.129 6.682 -11.262 1.00 92.75 139 SER A N 1
ATOM 1177 C CA . SER A 1 139 ? -1.963 6.217 -12.369 1.00 92.75 139 SER A CA 1
ATOM 1178 C C . SER A 1 139 ? -1.435 6.811 -13.651 1.00 92.75 139 SER A C 1
ATOM 1180 O O . SER A 1 139 ? -1.145 8.002 -13.704 1.00 92.75 139 SER A O 1
ATOM 1182 N N . HIS A 1 140 ? -1.306 5.965 -14.660 1.00 91.69 140 HIS A N 1
ATOM 1183 C CA . HIS A 1 140 ? -0.899 6.374 -15.988 1.00 91.69 140 HIS A CA 1
ATOM 1184 C C . HIS A 1 140 ? -1.631 5.495 -17.001 1.00 91.69 140 HIS A C 1
ATOM 1186 O O . HIS A 1 140 ? -1.725 4.271 -16.838 1.00 91.69 140 HIS A O 1
ATOM 1192 N N . SER A 1 141 ? -2.199 6.128 -18.027 1.00 88.56 141 SER A N 1
ATOM 1193 C CA . SER A 1 141 ? -3.100 5.475 -18.976 1.00 88.56 141 SER A CA 1
ATOM 1194 C C . SER A 1 141 ? -4.252 4.744 -18.250 1.00 88.56 141 SER A C 1
ATOM 1196 O O . SER A 1 141 ? -4.881 5.303 -17.353 1.00 88.56 141 SER A O 1
ATOM 1198 N N . ARG A 1 142 ? -4.540 3.483 -18.599 1.00 88.38 142 ARG A N 1
ATOM 1199 C CA . ARG A 1 142 ? -5.605 2.664 -17.981 1.00 88.38 142 ARG A CA 1
ATOM 1200 C C . ARG A 1 142 ? -5.131 1.827 -16.784 1.00 88.38 142 ARG A C 1
ATOM 1202 O O . ARG A 1 142 ? -5.817 0.886 -16.386 1.00 88.38 142 ARG A O 1
ATOM 1209 N N . ARG A 1 143 ? -3.941 2.107 -16.240 1.00 91.62 143 ARG A N 1
ATOM 1210 C CA . ARG A 1 143 ? -3.330 1.330 -15.153 1.00 91.62 143 ARG A CA 1
ATOM 1211 C C . ARG A 1 143 ? -3.118 2.194 -13.911 1.00 91.62 143 ARG A C 1
ATOM 1213 O O . ARG A 1 143 ? -2.788 3.376 -13.989 1.00 91.62 143 ARG A O 1
ATOM 1220 N N . THR A 1 144 ? -3.307 1.585 -12.748 1.00 93.19 144 THR A N 1
ATOM 1221 C CA . THR A 1 144 ? -3.090 2.203 -11.440 1.00 93.19 144 THR A CA 1
ATOM 1222 C C . THR A 1 144 ? -2.160 1.326 -10.619 1.00 93.19 144 THR A C 1
ATOM 1224 O O . THR A 1 144 ? -2.426 0.143 -10.401 1.00 93.19 144 THR A O 1
ATOM 1227 N N . TRP A 1 145 ? -1.103 1.936 -10.104 1.00 94.38 145 TRP A N 1
ATOM 1228 C CA . TRP A 1 145 ? -0.165 1.311 -9.189 1.00 94.38 145 TRP A CA 1
ATOM 1229 C C . TRP A 1 145 ? -0.235 1.984 -7.828 1.00 94.38 145 TRP A C 1
ATOM 1231 O O . TRP A 1 145 ? -0.216 3.211 -7.713 1.00 94.38 145 TRP A O 1
ATOM 1241 N N . TYR A 1 146 ? -0.319 1.171 -6.786 1.00 95.38 146 TYR A N 1
ATOM 1242 C CA . TYR A 1 146 ? -0.198 1.620 -5.410 1.00 95.38 146 TYR A CA 1
ATOM 1243 C C . TYR A 1 146 ? 1.243 1.391 -4.969 1.00 95.38 146 TYR A C 1
ATOM 1245 O O . TYR A 1 146 ? 1.645 0.254 -4.737 1.00 95.38 146 TYR A O 1
ATOM 1253 N N . LEU A 1 147 ? 2.020 2.471 -4.918 1.00 96.62 147 LEU A N 1
ATOM 1254 C CA . LEU A 1 147 ? 3.429 2.447 -4.531 1.00 96.62 147 LEU A CA 1
ATOM 1255 C C . LEU A 1 147 ? 3.529 2.850 -3.068 1.00 96.62 147 LEU A C 1
ATOM 1257 O O . LEU A 1 147 ? 2.941 3.854 -2.674 1.00 96.62 147 LEU A O 1
ATOM 1261 N N . GLY A 1 148 ? 4.254 2.114 -2.240 1.00 96.62 148 GLY A N 1
ATOM 1262 C CA . GLY A 1 148 ? 4.258 2.440 -0.819 1.00 96.62 148 GLY A CA 1
ATOM 1263 C C . GLY A 1 148 ? 5.124 1.538 0.019 1.00 96.62 148 GLY A C 1
ATOM 1264 O O . GLY A 1 148 ? 6.083 0.949 -0.472 1.00 96.62 148 GLY A O 1
ATOM 1265 N N . PHE A 1 149 ? 4.748 1.443 1.287 1.00 96.50 149 PHE A N 1
ATOM 1266 C CA . PHE A 1 149 ? 5.480 0.682 2.276 1.00 96.50 149 PHE A CA 1
ATOM 1267 C C . PHE A 1 149 ? 4.653 -0.487 2.794 1.00 96.50 149 PHE A C 1
ATOM 1269 O O . PHE A 1 149 ? 3.494 -0.324 3.180 1.00 96.50 149 PHE A O 1
ATOM 1276 N N . TYR A 1 150 ? 5.266 -1.663 2.817 1.00 95.06 150 TYR A N 1
ATOM 1277 C CA . TYR A 1 150 ? 4.696 -2.837 3.447 1.00 95.06 150 TYR A CA 1
ATOM 1278 C C . TYR A 1 150 ? 4.893 -2.725 4.957 1.00 95.06 150 TYR A C 1
ATOM 1280 O O . TYR A 1 150 ? 6.022 -2.705 5.454 1.00 95.06 150 TYR A O 1
ATOM 1288 N N . ILE A 1 151 ? 3.774 -2.622 5.671 1.00 94.12 151 ILE A N 1
ATOM 1289 C CA . ILE A 1 151 ? 3.715 -2.613 7.130 1.00 94.12 151 ILE A CA 1
ATOM 1290 C C . ILE A 1 151 ? 2.843 -3.798 7.541 1.00 94.12 151 ILE A C 1
ATOM 1292 O O . ILE A 1 151 ? 1.650 -3.780 7.218 1.00 94.12 151 ILE A O 1
ATOM 1296 N N . PRO A 1 152 ? 3.405 -4.809 8.224 1.00 92.44 152 PRO A N 1
ATOM 1297 C CA . PRO A 1 152 ? 2.645 -5.982 8.621 1.00 92.44 152 PRO A CA 1
ATOM 1298 C C . PRO A 1 152 ? 1.625 -5.626 9.703 1.00 92.44 152 PRO A C 1
ATOM 1300 O O . PRO A 1 152 ? 1.872 -4.798 10.588 1.00 92.44 152 PRO A O 1
ATOM 1303 N N . CYS A 1 153 ? 0.462 -6.263 9.623 1.00 90.94 153 CYS A N 1
ATOM 1304 C CA . CYS A 1 153 ? -0.559 -6.200 10.651 1.00 90.94 153 CYS A CA 1
ATOM 1305 C C . CYS A 1 153 ? -0.070 -6.884 11.924 1.00 90.94 153 CYS A C 1
ATOM 1307 O O . CYS A 1 153 ? 0.444 -7.996 11.876 1.00 90.94 153 CYS A O 1
ATOM 1309 N N . SER A 1 154 ? -0.324 -6.261 13.074 1.00 90.88 154 SER A N 1
ATOM 1310 C CA . SER A 1 154 ? 0.035 -6.810 14.385 1.00 90.88 154 SER A CA 1
ATOM 1311 C C . SER A 1 154 ? -0.650 -8.137 14.741 1.00 90.88 154 SER A C 1
ATOM 1313 O O . SER A 1 154 ? -0.266 -8.743 15.731 1.00 90.88 154 SER A O 1
ATOM 1315 N N . PHE A 1 155 ? -1.665 -8.577 13.988 1.00 88.50 155 PHE A N 1
ATOM 1316 C CA . PHE A 1 155 ? -2.461 -9.768 14.318 1.00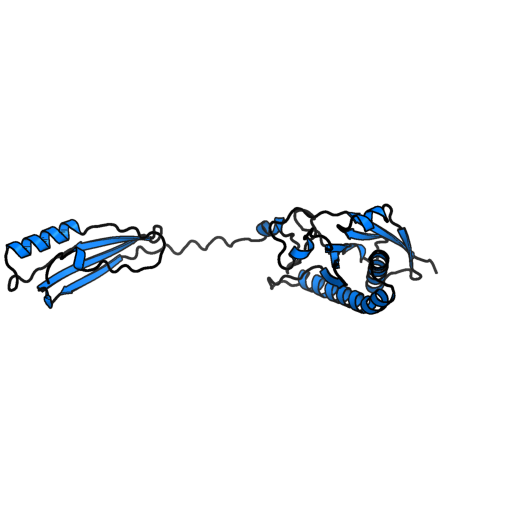 88.50 155 PHE A CA 1
ATOM 1317 C C . PHE A 1 155 ? -2.322 -10.919 13.320 1.00 88.50 155 PHE A C 1
ATOM 1319 O O . PHE A 1 155 ? -2.389 -12.071 13.726 1.00 88.50 155 PHE A O 1
ATOM 1326 N N . CYS A 1 156 ? -2.193 -10.624 12.028 1.00 87.38 156 CYS A N 1
ATOM 1327 C CA . CYS A 1 156 ? -2.156 -11.637 10.965 1.00 87.38 156 CYS A CA 1
ATOM 1328 C C . CYS A 1 156 ? -1.010 -11.418 9.974 1.00 87.38 156 CYS A C 1
ATOM 1330 O O . CYS A 1 156 ? -0.954 -12.082 8.947 1.00 87.38 156 CYS A O 1
ATOM 1332 N N . SER A 1 157 ? -0.124 -10.452 10.235 1.00 85.25 157 SER A N 1
ATOM 1333 C CA . SER A 1 157 ? 0.978 -10.075 9.344 1.00 85.25 157 SER A CA 1
ATOM 1334 C C . SER A 1 157 ? 0.569 -9.599 7.943 1.00 85.25 157 SER A C 1
ATOM 1336 O O . SER A 1 157 ? 1.453 -9.253 7.169 1.00 85.25 157 SER A O 1
ATOM 1338 N N . ASP A 1 158 ? -0.728 -9.473 7.635 1.00 86.75 158 ASP A N 1
ATOM 1339 C CA . ASP A 1 158 ? -1.216 -8.901 6.374 1.00 86.75 158 ASP A CA 1
ATOM 1340 C C . ASP A 1 158 ? -0.721 -7.473 6.130 1.00 86.75 158 ASP A C 1
ATOM 1342 O O . ASP A 1 158 ? -0.475 -6.699 7.060 1.00 86.75 158 ASP A O 1
ATOM 1346 N N . VAL A 1 159 ? -0.695 -7.074 4.855 1.00 88.06 159 VAL A N 1
ATOM 1347 C CA . VAL A 1 159 ? -0.457 -5.684 4.444 1.00 88.06 159 VAL A CA 1
ATOM 1348 C C . VAL A 1 159 ? -1.438 -4.754 5.158 1.00 88.06 159 VAL A C 1
ATOM 1350 O O . VAL A 1 159 ? -2.648 -4.869 4.971 1.00 88.06 159 VAL A O 1
ATOM 1353 N N . CYS A 1 160 ? -0.943 -3.763 5.898 1.00 91.56 160 CYS A N 1
ATOM 1354 C CA . CYS A 1 160 ? -1.768 -2.669 6.406 1.00 91.56 160 CYS A CA 1
ATOM 1355 C C . CYS A 1 160 ? -1.947 -1.576 5.345 1.00 91.56 160 CYS A C 1
ATOM 1357 O O . CYS A 1 160 ? -0.976 -0.950 4.915 1.00 91.56 160 CYS A O 1
ATOM 1359 N N . ALA A 1 161 ? -3.195 -1.275 4.978 1.00 90.88 161 ALA A N 1
ATOM 1360 C CA . ALA A 1 161 ? -3.524 -0.144 4.109 1.00 90.88 161 ALA A CA 1
ATOM 1361 C C . ALA A 1 161 ? -3.260 1.222 4.770 1.00 90.88 161 ALA A C 1
ATOM 1363 O O . ALA A 1 161 ? -2.974 2.214 4.091 1.00 90.88 161 ALA A O 1
ATOM 1364 N N . TYR A 1 162 ? -3.357 1.290 6.099 1.00 92.00 162 TYR A N 1
ATOM 1365 C CA . TYR A 1 162 ? -3.116 2.495 6.883 1.00 92.00 162 TYR A CA 1
ATOM 1366 C C . TYR A 1 162 ? -2.528 2.174 8.260 1.00 92.00 162 TYR A C 1
ATOM 1368 O O . TYR A 1 162 ? -2.633 1.061 8.768 1.00 92.00 162 TYR A O 1
ATOM 1376 N N . VAL A 1 163 ? -1.941 3.190 8.884 1.00 92.38 163 VAL A N 1
ATOM 1377 C CA . VAL A 1 163 ? -1.467 3.167 10.269 1.00 92.38 163 VAL A CA 1
ATOM 1378 C C . VAL A 1 163 ? -2.196 4.208 11.109 1.00 92.38 163 VAL A C 1
ATOM 1380 O O . VAL A 1 163 ? -2.688 5.222 10.597 1.00 92.38 163 VAL A O 1
ATOM 1383 N N . MET A 1 164 ? -2.258 3.963 12.415 1.00 91.06 164 MET A N 1
ATOM 1384 C CA . MET A 1 164 ? -2.858 4.857 13.402 1.00 91.06 164 MET A CA 1
ATOM 1385 C C . MET A 1 164 ? -1.855 5.202 14.513 1.00 91.06 164 MET A C 1
ATOM 1387 O O . MET A 1 164 ? -0.813 4.565 14.665 1.00 91.06 164 MET A O 1
ATOM 1391 N N . SER A 1 165 ? -2.183 6.237 15.288 1.00 89.69 165 SER A N 1
ATOM 1392 C CA . SER A 1 165 ? -1.423 6.659 16.475 1.00 89.69 165 SER A CA 1
ATOM 1393 C C . SER A 1 165 ? -1.305 5.522 17.504 1.00 89.69 165 SER A C 1
ATOM 1395 O O . SER A 1 165 ? -2.167 4.637 17.518 1.00 89.69 165 SER A O 1
ATOM 1397 N N . ARG A 1 166 ? -0.293 5.576 18.383 1.00 87.69 166 ARG A N 1
ATOM 1398 C CA . ARG A 1 166 ? 0.086 4.521 19.351 1.00 87.69 166 ARG A CA 1
ATOM 1399 C C . ARG A 1 166 ? 0.577 3.227 18.692 1.00 87.69 166 ARG A C 1
ATOM 1401 O O . ARG A 1 166 ? 0.182 2.138 19.090 1.00 87.69 166 ARG A O 1
ATOM 1408 N N . ASN A 1 167 ? 1.388 3.355 17.639 1.00 88.12 167 ASN A N 1
ATOM 1409 C CA . ASN A 1 167 ? 1.952 2.225 16.889 1.00 88.12 167 ASN A CA 1
ATOM 1410 C C . ASN A 1 167 ? 0.907 1.192 16.402 1.00 88.12 167 ASN A C 1
ATOM 1412 O O . ASN A 1 167 ? 1.196 0.005 16.253 1.00 88.12 167 ASN A O 1
ATOM 1416 N N . ARG A 1 168 ? -0.331 1.634 16.159 1.00 89.19 168 ARG A N 1
ATOM 1417 C CA . ARG A 1 168 ? -1.443 0.751 15.799 1.00 89.19 168 ARG A CA 1
ATOM 1418 C C . ARG A 1 168 ? -1.395 0.416 14.305 1.00 89.19 168 ARG A C 1
ATOM 1420 O O . ARG A 1 168 ? -1.657 1.284 13.466 1.00 89.19 168 ARG A O 1
ATOM 1427 N N . LYS A 1 169 ? -1.078 -0.844 13.988 1.00 91.94 169 LYS A N 1
ATOM 1428 C CA . LYS A 1 169 ? -0.910 -1.386 12.627 1.00 91.94 169 LYS A CA 1
ATOM 1429 C C . LYS A 1 169 ? -1.889 -2.537 12.402 1.00 91.94 169 LYS A C 1
ATOM 1431 O O . LYS A 1 169 ? -1.663 -3.654 12.864 1.00 91.94 169 LYS A O 1
ATOM 1436 N N . VAL A 1 170 ? -3.012 -2.266 11.740 1.00 89.25 170 VAL A N 1
ATOM 1437 C CA . VAL A 1 170 ? -4.085 -3.261 11.590 1.00 89.25 170 VAL A CA 1
ATOM 1438 C C . VAL A 1 170 ? -4.615 -3.288 10.167 1.00 89.25 170 VAL A C 1
ATOM 1440 O O . VAL A 1 170 ? -4.864 -2.234 9.583 1.00 89.25 170 VAL A O 1
ATOM 1443 N N . CYS A 1 171 ? -4.785 -4.494 9.625 1.00 88.81 171 CYS A N 1
ATOM 1444 C CA . CYS A 1 171 ? -5.441 -4.716 8.343 1.00 88.81 171 CYS A CA 1
ATOM 1445 C C . CYS A 1 171 ? -6.965 -4.559 8.465 1.00 88.81 171 CYS A C 1
ATOM 1447 O O . CYS A 1 171 ? -7.527 -4.473 9.559 1.00 88.81 171 CYS A O 1
ATOM 1449 N N . GLN A 1 172 ? -7.665 -4.554 7.336 1.00 84.56 172 GLN A N 1
ATOM 1450 C CA . GLN A 1 172 ? -9.120 -4.423 7.336 1.00 84.56 172 GLN A CA 1
ATOM 1451 C C . GLN A 1 172 ? -9.820 -5.561 8.101 1.00 84.56 172 GLN A C 1
ATOM 1453 O O . GLN A 1 172 ? -10.751 -5.291 8.860 1.00 84.56 172 GLN A O 1
ATOM 1458 N N . ASN A 1 173 ? -9.334 -6.800 7.974 1.00 86.25 173 ASN A N 1
ATOM 1459 C CA . ASN A 1 173 ? -9.943 -7.981 8.598 1.00 86.25 173 ASN A CA 1
ATOM 1460 C C . ASN A 1 173 ? -9.761 -8.004 10.122 1.00 86.25 173 ASN A C 1
ATOM 1462 O O . ASN A 1 173 ? -10.661 -8.404 10.856 1.00 86.25 173 ASN A O 1
ATOM 1466 N N . CYS A 1 174 ? -8.631 -7.504 10.624 1.00 87.50 174 CYS A N 1
ATOM 1467 C CA . CYS A 1 174 ? -8.364 -7.439 12.060 1.00 87.50 174 CYS A CA 1
ATOM 1468 C C . CYS A 1 174 ? -8.854 -6.138 12.714 1.00 87.50 174 CYS A C 1
ATOM 1470 O O . CYS A 1 174 ? -8.690 -5.964 13.921 1.00 87.50 174 CYS A O 1
ATOM 1472 N N . ARG A 1 175 ? -9.461 -5.213 11.956 1.00 83.69 175 ARG A N 1
ATOM 1473 C CA . ARG A 1 175 ? -9.878 -3.893 12.460 1.00 83.69 175 ARG A CA 1
ATOM 1474 C C . ARG A 1 175 ? -10.845 -3.986 13.642 1.00 83.69 175 ARG A C 1
ATOM 1476 O O . ARG A 1 175 ? -10.734 -3.180 14.564 1.00 83.69 175 ARG A O 1
ATOM 1483 N N . SER A 1 176 ? -11.760 -4.954 13.627 1.00 80.94 176 SER A N 1
ATOM 1484 C CA . SER A 1 176 ? -12.718 -5.199 14.715 1.00 80.94 176 SER A CA 1
ATOM 1485 C C . SER A 1 176 ? -12.026 -5.509 16.045 1.00 80.94 176 SER A C 1
ATOM 1487 O O . SER A 1 176 ? -12.478 -5.030 17.078 1.00 80.94 176 SER A O 1
ATOM 1489 N N . LYS A 1 177 ? -10.875 -6.195 16.017 1.00 82.50 177 LYS A N 1
ATOM 1490 C CA . LYS A 1 177 ? -10.082 -6.538 17.211 1.00 82.50 177 LYS A CA 1
ATOM 1491 C C . LYS A 1 177 ? -9.510 -5.311 17.934 1.00 82.50 177 LYS A C 1
ATOM 1493 O O . LYS A 1 177 ? -9.113 -5.414 19.086 1.00 82.50 177 LYS A O 1
ATOM 1498 N N . MET A 1 178 ? -9.451 -4.150 17.271 1.00 74.94 178 MET A N 1
ATOM 1499 C CA . MET A 1 178 ? -8.981 -2.891 17.865 1.00 74.94 178 MET A CA 1
ATOM 1500 C C . MET A 1 178 ? -10.096 -1.973 18.364 1.00 74.94 178 MET A C 1
ATOM 1502 O O . MET A 1 178 ? -9.802 -0.961 19.006 1.00 74.94 178 MET A O 1
ATOM 1506 N N . ILE A 1 179 ? -11.355 -2.272 18.047 1.00 69.75 179 ILE A N 1
ATOM 1507 C CA . ILE A 1 179 ? -12.487 -1.494 18.541 1.00 69.75 179 ILE A CA 1
ATOM 1508 C C . ILE A 1 179 ? -12.816 -2.043 19.924 1.00 69.75 179 ILE A C 1
ATOM 1510 O O . ILE A 1 179 ? -13.624 -2.952 20.074 1.00 69.75 179 ILE A O 1
ATOM 1514 N N . ILE A 1 180 ? -12.169 -1.484 20.944 1.00 60.19 180 ILE A N 1
ATOM 1515 C CA . ILE A 1 180 ? -12.679 -1.593 22.306 1.00 60.19 180 ILE A CA 1
ATOM 1516 C C . ILE A 1 180 ? -13.884 -0.663 22.340 1.00 60.19 180 ILE A C 1
ATOM 1518 O O . ILE A 1 180 ? -13.736 0.552 22.478 1.00 60.19 180 ILE A O 1
ATOM 1522 N N . THR A 1 181 ? -15.076 -1.215 22.124 1.00 55.41 181 THR A N 1
ATOM 1523 C CA . THR A 1 181 ? -16.298 -0.518 22.510 1.00 55.41 181 THR A CA 1
ATOM 1524 C C . THR A 1 181 ? -16.186 -0.349 24.022 1.00 55.41 181 THR A C 1
ATOM 1526 O O . THR A 1 181 ? -16.133 -1.373 24.706 1.00 55.41 181 THR A O 1
ATOM 1529 N N . PRO A 1 182 ? -16.053 0.879 24.565 1.00 59.97 182 PRO A N 1
ATOM 1530 C CA . PRO A 1 182 ? -16.106 1.047 26.008 1.00 59.97 182 PRO A CA 1
ATOM 1531 C C . PRO A 1 182 ? -17.390 0.371 26.471 1.00 59.97 182 PRO A C 1
ATOM 1533 O O . PRO A 1 182 ? -18.436 0.573 25.842 1.00 59.97 182 PRO A O 1
ATOM 1536 N N . THR A 1 183 ? -17.292 -0.478 27.498 1.00 57.53 183 THR A N 1
ATOM 1537 C CA . THR A 1 183 ? -18.468 -1.081 28.122 1.00 57.53 183 THR A CA 1
ATOM 1538 C C . THR A 1 183 ? -19.461 0.053 28.309 1.00 57.53 183 THR A C 1
ATOM 1540 O O . THR A 1 183 ? -19.060 1.076 28.880 1.00 57.53 183 THR A O 1
ATOM 1543 N N . PRO A 1 184 ? -20.680 -0.035 27.737 1.00 63.09 184 PRO A N 1
ATOM 1544 C CA . PRO A 1 184 ? -21.647 1.028 27.914 1.00 63.09 184 PRO A CA 1
ATOM 1545 C C . PRO A 1 184 ? -21.698 1.291 29.412 1.00 63.09 184 PRO A C 1
ATOM 1547 O O . PRO A 1 184 ? -21.857 0.341 30.183 1.00 63.09 184 PRO A O 1
ATOM 1550 N N . LEU A 1 185 ? -21.453 2.549 29.809 1.00 54.72 185 LEU A N 1
ATOM 1551 C CA . LEU A 1 185 ? -21.666 2.979 31.189 1.00 54.72 185 LEU A CA 1
ATOM 1552 C C . LEU A 1 185 ? -22.973 2.325 31.630 1.00 54.72 185 LEU A C 1
ATOM 1554 O O . LEU A 1 185 ? -23.921 2.418 30.835 1.00 54.72 185 LEU A O 1
ATOM 1558 N N . PRO A 1 186 ? -23.011 1.616 32.781 1.00 53.50 186 PRO A N 1
ATOM 1559 C CA . PRO A 1 186 ? -24.228 0.975 33.252 1.00 53.50 186 PRO A CA 1
ATOM 1560 C C . PRO A 1 186 ? -25.324 2.006 33.081 1.00 53.50 186 PRO A C 1
ATOM 1562 O O . PRO A 1 186 ? -25.221 3.104 33.633 1.00 53.50 186 PRO A O 1
ATOM 1565 N N . GLN A 1 187 ? -26.240 1.721 32.146 1.00 50.19 187 GLN A N 1
ATOM 1566 C CA . GLN A 1 187 ? -27.236 2.692 31.730 1.00 50.19 187 GLN A CA 1
ATOM 1567 C C . GLN A 1 187 ? -27.864 3.173 33.022 1.00 50.19 187 GLN A C 1
ATOM 1569 O O . GLN A 1 187 ? -28.335 2.330 33.788 1.00 50.19 187 GLN A O 1
ATOM 1574 N N . ASN A 1 188 ? -27.765 4.483 33.292 1.00 45.69 188 ASN A N 1
ATOM 1575 C CA . ASN A 1 188 ? -28.429 5.109 34.427 1.00 45.69 188 ASN A CA 1
ATOM 1576 C C . ASN A 1 188 ? -29.781 4.432 34.546 1.00 45.69 188 ASN A C 1
ATOM 1578 O O . ASN A 1 188 ? -30.529 4.490 33.568 1.00 45.69 188 ASN A O 1
ATOM 1582 N N . VAL A 1 189 ? -30.009 3.723 35.658 1.00 40.59 189 VAL A N 1
ATOM 1583 C CA . VAL A 1 189 ? -31.231 2.962 35.921 1.00 40.59 189 VAL A CA 1
ATOM 1584 C C . VAL A 1 189 ? -32.376 3.842 35.456 1.00 40.59 189 VAL A C 1
ATOM 1586 O O . VAL A 1 189 ? -32.613 4.910 36.031 1.00 40.59 189 VAL A O 1
ATOM 1589 N N . PHE A 1 190 ? -32.955 3.492 34.305 1.00 40.44 190 PHE A N 1
ATOM 1590 C CA . PHE A 1 190 ? -33.946 4.331 33.661 1.00 40.44 190 PHE A CA 1
ATOM 1591 C C . PHE A 1 190 ? -35.108 4.361 34.635 1.00 40.44 190 PHE A C 1
ATOM 1593 O O . PHE A 1 190 ? -35.753 3.342 34.857 1.00 40.44 190 PHE A O 1
ATOM 1600 N N . LYS A 1 191 ? -35.291 5.509 35.293 1.00 49.28 191 LYS A N 1
ATOM 1601 C CA . LYS A 1 191 ? -36.342 5.690 36.287 1.00 49.28 191 LYS A CA 1
ATOM 1602 C C . LYS A 1 191 ? -37.659 5.292 35.637 1.00 49.28 191 LYS A C 1
ATOM 1604 O O . LYS A 1 191 ? -37.956 5.776 34.545 1.00 49.28 191 LYS A O 1
ATOM 1609 N N . ASP A 1 192 ? -38.439 4.459 36.313 1.00 53.75 192 ASP A N 1
ATOM 1610 C CA . ASP A 1 192 ? -39.840 4.248 35.977 1.00 53.75 192 ASP A CA 1
ATOM 1611 C C . ASP A 1 192 ? -40.528 5.617 35.962 1.00 53.75 192 ASP A C 1
ATOM 1613 O O . ASP A 1 192 ? -40.839 6.215 36.996 1.00 53.75 192 ASP A O 1
ATOM 1617 N N . PHE A 1 193 ? -40.692 6.184 34.768 1.00 56.34 193 PHE A N 1
ATOM 1618 C CA . PHE A 1 193 ? -41.323 7.481 34.606 1.00 56.34 193 PHE A CA 1
ATOM 1619 C C . PHE A 1 193 ? -42.827 7.281 34.767 1.00 56.34 193 PHE A C 1
ATOM 1621 O O . PHE A 1 193 ? -43.535 6.963 33.811 1.00 56.34 193 PHE A O 1
ATOM 1628 N N . SER A 1 194 ? -43.317 7.486 35.989 1.00 63.47 194 SER A N 1
ATOM 1629 C CA . SER A 1 194 ? -44.744 7.617 36.258 1.00 63.47 194 SER A CA 1
ATOM 1630 C C . SER A 1 194 ? -45.138 9.093 36.181 1.00 63.47 194 SER A C 1
ATOM 1632 O O . SER A 1 194 ? -44.640 9.940 36.922 1.00 63.47 194 SER A O 1
ATOM 1634 N N . LYS A 1 195 ? -46.021 9.435 35.238 1.00 69.06 195 LYS A N 1
ATOM 1635 C CA . LYS A 1 195 ? -46.644 10.765 35.182 1.00 69.06 195 LYS A CA 1
ATOM 1636 C C . LYS A 1 195 ? -48.120 10.636 35.515 1.00 69.06 195 LYS A C 1
ATOM 1638 O O . LYS A 1 195 ? -48.860 9.930 34.830 1.00 69.06 195 LYS A O 1
ATOM 1643 N N . VAL A 1 196 ? -48.538 11.341 36.560 1.00 75.44 196 VAL A N 1
ATOM 1644 C CA . VAL A 1 196 ? -49.935 11.446 36.986 1.00 75.44 196 VAL A CA 1
ATOM 1645 C C . VAL A 1 196 ? -50.415 12.861 36.696 1.00 75.44 196 VAL A C 1
ATOM 1647 O O . VAL A 1 196 ? -49.778 13.825 37.111 1.00 75.44 196 VAL A O 1
ATOM 1650 N N . LYS A 1 197 ? -51.528 12.998 35.976 1.00 78.19 197 LYS A N 1
ATOM 1651 C CA . LYS A 1 197 ? -52.152 14.292 35.678 1.00 78.19 197 LYS A CA 1
ATOM 1652 C C . LYS A 1 197 ? -53.648 14.222 35.960 1.00 78.19 197 LYS A C 1
ATOM 1654 O O . LYS A 1 197 ? -54.308 13.277 35.533 1.00 78.19 197 LYS A O 1
ATOM 1659 N N . GLN A 1 198 ? -54.189 15.234 36.634 1.00 78.25 198 GLN A N 1
ATOM 1660 C CA . GLN A 1 198 ? -55.635 15.442 36.686 1.00 78.25 198 GLN A CA 1
ATOM 1661 C C . GLN A 1 198 ? -56.106 16.139 35.408 1.00 78.25 198 GLN A C 1
ATOM 1663 O O . GLN A 1 198 ? -55.512 17.119 34.955 1.00 78.25 198 GLN A O 1
ATOM 1668 N N . VAL A 1 199 ? -57.163 15.605 34.809 1.00 74.69 199 VAL A N 1
ATOM 1669 C CA . VAL A 1 199 ? -57.798 16.129 33.602 1.00 74.69 199 VAL A CA 1
ATOM 1670 C C . VAL A 1 199 ? -59.197 16.586 33.979 1.00 74.69 199 VAL A C 1
ATOM 1672 O O . VAL A 1 199 ? -59.973 15.812 34.532 1.00 74.69 199 VAL A O 1
ATOM 1675 N N . ILE A 1 200 ? -59.520 17.840 33.669 1.00 76.94 200 ILE A N 1
ATOM 1676 C CA . ILE A 1 200 ? -60.830 18.438 33.932 1.00 76.94 200 ILE A CA 1
ATOM 1677 C C . ILE A 1 200 ? -61.358 18.987 32.609 1.00 76.94 200 ILE A C 1
ATOM 1679 O O . ILE A 1 200 ? -60.767 19.897 32.030 1.00 76.94 200 ILE A O 1
ATOM 1683 N N . SER A 1 201 ? -62.468 18.436 32.123 1.00 73.94 201 SER A N 1
ATOM 1684 C CA . SER A 1 201 ? -63.176 18.939 30.948 1.00 73.94 201 SER A CA 1
ATOM 1685 C C . SER A 1 201 ? -64.407 19.717 31.390 1.00 73.94 201 SER A C 1
ATOM 1687 O O . SER A 1 201 ? -65.428 19.129 31.751 1.00 73.94 201 SER A O 1
ATOM 1689 N N . LYS A 1 202 ? -64.318 21.051 31.334 1.00 72.44 202 LYS A N 1
ATOM 1690 C CA . LYS A 1 202 ? -65.448 21.943 31.638 1.00 72.44 202 LYS A CA 1
ATOM 1691 C C . LYS A 1 202 ? -66.585 21.783 30.621 1.00 72.44 202 LYS A C 1
ATOM 1693 O O . LYS A 1 202 ? -67.738 21.731 31.019 1.00 72.44 202 LYS A O 1
ATOM 1698 N N . ARG A 1 203 ? -66.251 21.605 29.334 1.00 60.69 203 ARG A N 1
ATOM 1699 C CA . ARG A 1 203 ? -67.219 21.429 28.231 1.00 60.69 203 ARG A CA 1
ATOM 1700 C C . ARG A 1 203 ? -68.073 20.168 28.379 1.00 60.69 203 ARG A C 1
ATOM 1702 O O . ARG A 1 203 ? -69.244 20.177 28.043 1.00 60.69 203 ARG A O 1
ATOM 1709 N N . VAL A 1 204 ? -67.471 19.081 28.864 1.00 64.31 204 VAL A N 1
ATOM 1710 C CA . VAL A 1 204 ? -68.124 17.763 28.978 1.00 64.31 204 VAL A CA 1
ATOM 1711 C C . VAL A 1 204 ? -68.600 17.488 30.413 1.00 64.31 204 VAL A C 1
ATOM 1713 O O . VAL A 1 204 ? -69.275 16.484 30.647 1.00 64.31 204 VAL A O 1
ATOM 1716 N N . GLY A 1 205 ? -68.260 18.357 31.373 1.00 70.06 205 GLY A N 1
ATOM 1717 C CA . GLY A 1 205 ? -68.631 18.237 32.784 1.00 70.06 205 GLY A CA 1
ATOM 1718 C C . GLY A 1 205 ? -67.998 17.035 33.490 1.00 70.06 205 GLY A C 1
ATOM 1719 O O . GLY A 1 205 ? -68.642 16.416 34.333 1.00 70.06 205 GLY A O 1
ATOM 1720 N N . VAL A 1 206 ? -66.775 16.647 33.114 1.00 73.94 206 VAL A N 1
ATOM 1721 C CA . VAL A 1 206 ? -66.120 15.425 33.611 1.00 73.94 206 VAL A CA 1
ATOM 1722 C C . VAL A 1 206 ? -64.698 15.720 34.077 1.00 73.94 206 VAL A C 1
ATOM 1724 O O . VAL A 1 206 ? -63.945 16.391 33.371 1.00 73.94 206 VAL A O 1
ATOM 1727 N N . SER A 1 207 ? -64.305 15.161 35.220 1.00 77.81 207 SER A N 1
ATOM 1728 C CA . SER A 1 207 ? -62.916 15.135 35.687 1.00 77.81 207 SER A CA 1
ATOM 1729 C C . SER A 1 207 ? -62.446 13.705 35.952 1.00 77.81 207 SER A C 1
ATOM 1731 O O . SER A 1 207 ? -63.234 12.841 36.325 1.00 77.81 207 SER A O 1
ATOM 1733 N N . TYR A 1 208 ? -61.167 13.429 35.706 1.00 78.75 208 TYR A N 1
ATOM 1734 C CA . TYR A 1 208 ? -60.533 12.147 36.022 1.00 78.75 208 TYR A CA 1
ATOM 1735 C C . TYR A 1 208 ? -59.015 12.300 36.155 1.00 78.75 208 TYR A C 1
ATOM 1737 O O . TYR A 1 208 ? -58.406 13.235 35.635 1.00 78.75 208 TYR A O 1
ATOM 1745 N N . THR A 1 209 ? -58.377 11.336 36.806 1.00 76.31 209 THR A N 1
ATOM 1746 C CA . THR A 1 209 ? -56.921 11.233 36.903 1.00 76.31 209 THR A CA 1
ATOM 1747 C C . THR A 1 209 ? -56.397 10.283 35.833 1.00 76.31 209 THR A C 1
ATOM 1749 O O . THR A 1 209 ? -56.851 9.146 35.733 1.00 76.31 209 THR A O 1
ATOM 1752 N N . LYS A 1 210 ? -55.417 10.731 35.043 1.00 77.44 210 LYS A N 1
ATOM 1753 C CA . LYS A 1 210 ? -54.692 9.917 34.060 1.00 77.44 210 LYS A CA 1
ATOM 1754 C C . LYS A 1 210 ? -53.300 9.598 34.599 1.00 77.44 210 LYS A C 1
ATOM 1756 O O . LYS A 1 210 ? -52.531 10.514 34.895 1.00 77.44 210 LYS A O 1
ATOM 1761 N N . LYS A 1 211 ? -52.963 8.313 34.693 1.00 74.44 211 LYS A N 1
ATOM 1762 C CA . LYS A 1 211 ? -51.613 7.824 34.997 1.00 74.44 211 LYS A CA 1
ATOM 1763 C C . LYS A 1 211 ? -51.017 7.184 33.752 1.00 74.44 211 LYS A C 1
ATOM 1765 O O . LYS A 1 211 ? -51.685 6.382 33.107 1.00 74.44 211 LYS A O 1
ATOM 1770 N N . VAL A 1 212 ? -49.782 7.538 33.420 1.00 73.12 212 VAL A N 1
ATOM 1771 C CA . VAL A 1 212 ? -49.018 6.904 32.341 1.00 73.12 212 VAL A CA 1
ATOM 1772 C C . VAL A 1 212 ? -47.769 6.285 32.945 1.00 73.12 212 VAL A C 1
ATOM 1774 O O . VAL A 1 212 ? -46.997 6.981 33.606 1.00 73.12 212 VAL A O 1
ATOM 1777 N N . LEU A 1 213 ? -47.604 4.988 32.715 1.00 70.00 213 LEU A N 1
ATOM 1778 C CA . LEU A 1 213 ? -46.415 4.215 33.051 1.00 70.00 213 LEU A CA 1
ATOM 1779 C C . LEU A 1 213 ? -45.711 3.861 31.746 1.00 70.00 213 LEU A C 1
ATOM 1781 O O . LEU A 1 213 ? -46.365 3.378 30.821 1.00 70.00 213 LEU A O 1
ATOM 1785 N N . MET A 1 214 ? -44.406 4.110 31.658 1.00 64.75 214 MET A N 1
ATOM 1786 C CA . MET A 1 214 ? -43.602 3.734 30.496 1.00 64.75 214 MET A CA 1
ATOM 1787 C C . MET A 1 214 ? -42.527 2.734 30.893 1.00 64.75 214 MET A C 1
ATOM 1789 O O . MET A 1 214 ? -41.707 3.023 31.757 1.00 64.75 214 MET A O 1
ATOM 1793 N N . ASP A 1 215 ? -42.513 1.598 30.205 1.00 61.06 215 ASP A N 1
ATOM 1794 C CA . ASP A 1 215 ? -41.413 0.644 30.242 1.00 61.06 215 ASP A CA 1
ATOM 1795 C C . ASP A 1 215 ? -40.378 1.074 29.192 1.00 61.06 215 ASP A C 1
ATOM 1797 O O . ASP A 1 215 ? -40.575 0.922 27.976 1.00 61.06 215 ASP A O 1
ATOM 1801 N N . GLY A 1 216 ? -39.285 1.662 29.683 1.00 54.78 216 GLY A N 1
ATOM 1802 C CA . GLY A 1 216 ? -38.191 2.180 28.864 1.00 54.78 216 GLY A CA 1
ATOM 1803 C C . GLY A 1 216 ? -37.459 1.102 28.060 1.00 54.78 216 GLY A C 1
ATOM 1804 O O . GLY A 1 216 ? -36.922 1.412 26.997 1.00 54.78 216 GLY A O 1
ATOM 1805 N N . GLY A 1 217 ? -37.488 -0.159 28.510 1.00 57.94 217 GLY A N 1
ATOM 1806 C CA . GLY A 1 217 ? -36.835 -1.277 27.830 1.00 57.94 217 GLY A CA 1
ATOM 1807 C C . GLY A 1 217 ? -37.628 -1.778 26.623 1.00 57.94 217 GLY A C 1
ATOM 1808 O O . GLY A 1 217 ? -37.054 -2.063 25.573 1.00 57.94 217 GLY A O 1
ATOM 1809 N N . ALA A 1 218 ? -38.958 -1.834 26.735 1.00 57.31 218 ALA A N 1
ATOM 1810 C CA . ALA A 1 218 ? -39.816 -2.407 25.695 1.00 57.31 218 ALA A CA 1
ATOM 1811 C C . ALA A 1 218 ? -40.542 -1.376 24.808 1.00 57.31 218 ALA A C 1
ATOM 1813 O O . ALA A 1 218 ? -41.302 -1.780 23.924 1.00 57.31 218 ALA A O 1
ATOM 1814 N N . ARG A 1 219 ? -40.354 -0.064 25.044 1.00 60.81 219 ARG A N 1
ATOM 1815 C CA . ARG A 1 219 ? -41.150 1.026 24.428 1.00 60.81 219 ARG A CA 1
ATOM 1816 C C . ARG A 1 219 ? -42.660 0.783 24.551 1.00 60.81 219 ARG A C 1
ATOM 1818 O O . ARG A 1 219 ? -43.437 1.072 23.638 1.00 60.81 219 ARG A O 1
ATOM 1825 N N . LYS A 1 220 ? -43.073 0.211 25.680 1.00 61.25 220 LYS A N 1
ATOM 1826 C CA . LYS A 1 220 ? -44.478 -0.022 26.015 1.00 61.25 220 LYS A CA 1
ATOM 1827 C C . LYS A 1 220 ? -44.922 1.053 26.981 1.00 61.25 220 LYS A C 1
ATOM 1829 O O . LYS A 1 220 ? -44.153 1.468 27.845 1.00 61.25 220 LYS A O 1
ATOM 1834 N N . TYR A 1 221 ? -46.177 1.456 26.875 1.00 66.94 221 TYR A N 1
ATOM 1835 C CA . TYR A 1 221 ? -46.786 2.273 27.907 1.00 66.94 221 TYR A CA 1
ATOM 1836 C C . TYR A 1 221 ? -48.148 1.716 28.301 1.00 66.94 221 TYR A C 1
ATOM 1838 O O . TYR A 1 221 ? -48.890 1.164 27.481 1.00 66.94 221 TYR A O 1
ATOM 1846 N N . ALA A 1 222 ? -48.449 1.849 29.586 1.00 65.31 222 ALA A N 1
ATOM 1847 C CA . ALA A 1 222 ? -49.746 1.557 30.162 1.00 65.31 222 ALA A CA 1
ATOM 1848 C C . ALA A 1 222 ? -50.382 2.876 30.599 1.00 65.31 222 ALA A C 1
ATOM 1850 O O . ALA A 1 222 ? -49.740 3.704 31.252 1.00 65.31 222 ALA A O 1
ATOM 1851 N N . VAL A 1 223 ? -51.641 3.080 30.216 1.00 67.00 223 VAL A N 1
ATOM 1852 C CA . VAL A 1 223 ? -52.424 4.239 30.643 1.00 67.00 223 VAL A CA 1
ATOM 1853 C C . VAL A 1 223 ? -53.558 3.756 31.529 1.00 67.00 223 VAL A C 1
ATOM 1855 O O . VAL A 1 223 ? -54.351 2.913 31.118 1.00 67.00 223 VAL A O 1
ATOM 1858 N N . THR A 1 224 ? -53.652 4.325 32.725 1.00 69.81 224 THR A N 1
ATOM 1859 C CA . THR A 1 224 ? -54.726 4.038 33.675 1.00 69.81 224 THR A CA 1
ATOM 1860 C C . THR A 1 224 ? -55.519 5.308 33.940 1.00 69.81 224 THR A C 1
ATOM 1862 O O . THR A 1 224 ? -54.945 6.371 34.188 1.00 69.81 224 THR A O 1
ATOM 1865 N N . TYR A 1 225 ? -56.844 5.194 33.912 1.00 71.75 225 TYR A N 1
ATOM 1866 C CA . TYR A 1 225 ? -57.768 6.275 34.235 1.00 71.75 225 TYR A CA 1
ATOM 1867 C C . TYR A 1 225 ? -58.480 5.949 35.549 1.00 71.75 225 TYR A C 1
ATOM 1869 O O . TYR A 1 225 ? -59.004 4.850 35.709 1.00 71.75 225 TYR A O 1
ATOM 1877 N N . SER A 1 226 ? -58.497 6.882 36.498 1.00 72.12 226 SER A N 1
ATOM 1878 C CA . SER A 1 226 ? -59.121 6.688 37.812 1.00 72.12 226 SER A CA 1
ATOM 1879 C C . SER A 1 226 ? -59.830 7.954 38.295 1.00 72.12 226 SER A C 1
ATOM 1881 O O . SER A 1 226 ? -59.652 9.027 37.724 1.00 72.12 226 SER A O 1
ATOM 1883 N N . ASN A 1 227 ? -60.621 7.839 39.364 1.00 77.06 227 ASN A N 1
ATOM 1884 C CA . ASN A 1 227 ? -61.283 8.966 40.038 1.00 77.06 227 ASN A CA 1
ATOM 1885 C C . ASN A 1 227 ? -62.183 9.800 39.110 1.00 77.06 227 ASN A C 1
ATOM 1887 O O . ASN A 1 227 ? -62.138 11.027 39.130 1.00 77.06 227 ASN A O 1
ATOM 1891 N N . LEU A 1 228 ? -62.982 9.127 38.277 1.00 74.88 228 LEU A N 1
ATOM 1892 C CA . LEU A 1 228 ? -63.943 9.786 37.399 1.00 74.88 228 LEU A CA 1
ATOM 1893 C C . LEU A 1 228 ? -65.042 10.468 38.222 1.00 74.88 228 LEU A C 1
ATOM 1895 O O . LEU A 1 228 ? -65.806 9.793 38.912 1.00 74.88 228 LEU A O 1
ATOM 1899 N N . GLN A 1 229 ? -65.174 11.782 38.081 1.00 73.44 229 GLN A N 1
ATOM 1900 C CA . GLN A 1 229 ? -66.310 12.543 38.584 1.00 73.44 229 GLN A CA 1
ATOM 1901 C C . GLN A 1 229 ? -67.075 13.135 37.403 1.00 73.44 229 GLN A C 1
ATOM 1903 O O . GLN A 1 229 ? -66.493 13.655 36.450 1.00 73.44 229 GLN A O 1
ATOM 1908 N N . ILE A 1 230 ? -68.399 13.024 37.459 1.00 71.81 230 ILE A N 1
ATOM 1909 C CA . ILE A 1 230 ? -69.312 13.535 36.439 1.00 71.81 230 ILE A CA 1
ATOM 1910 C C . ILE A 1 230 ? -70.205 14.559 37.123 1.00 71.81 230 ILE A C 1
ATOM 1912 O O . ILE A 1 230 ? -70.830 14.250 38.139 1.00 71.81 230 ILE A O 1
ATOM 1916 N N . ASN A 1 231 ? -70.268 15.766 36.571 1.00 68.69 231 ASN A N 1
ATOM 1917 C CA . ASN A 1 231 ? -71.181 16.782 37.057 1.00 68.69 231 ASN A CA 1
ATOM 1918 C C . ASN A 1 231 ? -72.623 16.376 36.710 1.00 68.69 231 ASN A C 1
ATOM 1920 O O . ASN A 1 231 ? -73.000 16.297 35.540 1.00 68.69 231 ASN A O 1
ATOM 1924 N N . LYS A 1 232 ? -73.418 16.095 37.748 1.00 61.31 232 LYS A N 1
ATOM 1925 C CA . LYS A 1 232 ? -74.787 15.572 37.638 1.00 61.31 232 LYS A CA 1
ATOM 1926 C C . LYS A 1 232 ? -75.774 16.576 37.035 1.00 61.31 232 LYS A C 1
ATOM 1928 O O . LYS A 1 232 ? -76.817 16.149 36.560 1.00 61.31 232 LYS A O 1
ATOM 1933 N N . GLN A 1 233 ? -75.445 17.870 37.016 1.00 61.19 233 GLN A N 1
ATOM 1934 C CA . GLN A 1 233 ? -76.316 18.909 36.451 1.00 61.19 233 GLN A CA 1
ATOM 1935 C C . GLN A 1 233 ? -76.419 18.869 34.919 1.00 61.19 233 GLN A C 1
ATOM 1937 O O . GLN A 1 233 ? -77.349 19.446 34.371 1.00 61.19 233 GLN A O 1
ATOM 1942 N N . PHE A 1 234 ? -75.501 18.185 34.224 1.00 52.16 234 PHE A N 1
ATOM 1943 C CA . PHE A 1 234 ? -75.395 18.260 32.761 1.00 52.16 234 PHE A CA 1
ATOM 1944 C C . PHE A 1 234 ? -75.688 16.942 32.022 1.00 52.16 234 PHE A C 1
ATOM 1946 O O . PHE A 1 234 ? -75.570 16.922 30.800 1.00 52.16 234 PHE A O 1
ATOM 1953 N N . LYS A 1 235 ? -76.002 15.828 32.714 1.00 58.81 235 LYS A N 1
ATOM 1954 C CA . LYS A 1 235 ? -76.130 14.494 32.078 1.00 58.81 235 LYS A CA 1
ATOM 1955 C C . LYS A 1 235 ? -77.169 13.576 32.709 1.00 58.81 235 LYS A C 1
ATOM 1957 O O . LYS A 1 235 ? -77.213 13.418 33.931 1.00 58.81 235 LYS A O 1
ATOM 1962 N N . THR A 1 236 ? -77.907 12.869 31.855 1.00 63.16 236 THR A N 1
ATOM 1963 C CA . THR A 1 236 ? -78.920 11.872 32.237 1.00 63.16 236 THR A CA 1
ATOM 1964 C C . THR A 1 236 ? -78.296 10.616 32.867 1.00 63.16 236 THR A C 1
ATOM 1966 O O . THR A 1 236 ? -77.133 10.286 32.624 1.00 63.16 236 THR A O 1
ATOM 1969 N N . SER A 1 237 ? -79.069 9.865 33.663 1.00 60.09 237 SER A N 1
ATOM 1970 C CA . SER A 1 237 ? -78.591 8.643 34.346 1.00 60.09 237 SER A CA 1
ATOM 1971 C C . SER A 1 237 ? -77.994 7.600 33.375 1.00 60.09 237 SER A C 1
ATOM 1973 O O . SER A 1 237 ? -76.932 7.030 33.631 1.00 60.09 237 SER A O 1
ATOM 1975 N N . LYS A 1 238 ? -78.598 7.438 32.186 1.00 65.31 238 LYS A N 1
ATOM 1976 C CA . LYS A 1 238 ? -78.100 6.549 31.115 1.00 65.31 238 LYS A CA 1
ATOM 1977 C C . LYS A 1 238 ? -76.733 6.971 30.574 1.00 65.31 238 LYS A C 1
ATOM 1979 O O . LYS A 1 238 ? -75.886 6.120 30.301 1.00 65.31 238 LYS A O 1
ATOM 1984 N N . GLU A 1 239 ? -76.496 8.269 30.410 1.00 61.66 239 GLU A N 1
ATOM 1985 C CA . GLU A 1 239 ? -75.199 8.771 29.951 1.00 61.66 239 GLU A CA 1
ATOM 1986 C C . GLU A 1 239 ? -74.129 8.536 31.013 1.00 61.66 239 GLU A C 1
ATOM 1988 O O . GLU A 1 239 ? -73.043 8.057 30.691 1.00 61.66 239 GLU A O 1
ATOM 1993 N N . GLN A 1 240 ? -74.449 8.766 32.289 1.00 62.34 240 GLN A N 1
ATOM 1994 C CA . GLN A 1 240 ? -73.524 8.518 33.397 1.00 62.34 240 GLN A CA 1
ATOM 1995 C C . GLN A 1 240 ? -73.046 7.057 33.438 1.00 62.34 240 GLN A C 1
ATOM 1997 O O . GLN A 1 240 ? -71.856 6.803 33.649 1.00 62.34 240 GLN A O 1
ATOM 2002 N N . GLU A 1 241 ? -73.931 6.090 33.182 1.00 64.25 241 GLU A N 1
ATOM 2003 C CA . GLU A 1 241 ? -73.544 4.680 33.078 1.00 64.25 241 GLU A CA 1
ATOM 2004 C C . GLU A 1 241 ? -72.640 4.384 31.877 1.00 64.25 241 GLU A C 1
ATOM 2006 O O . GLU A 1 241 ? -71.699 3.597 32.007 1.00 64.25 241 GLU A O 1
ATOM 2011 N N . ARG A 1 242 ? -72.862 5.034 30.725 1.00 66.12 242 ARG A N 1
ATOM 2012 C CA . ARG A 1 242 ? -71.987 4.891 29.547 1.00 66.12 242 ARG A CA 1
ATOM 2013 C C . ARG A 1 242 ? -70.566 5.370 29.841 1.00 66.12 242 ARG A C 1
ATOM 2015 O O . ARG A 1 242 ? -69.615 4.648 29.547 1.00 66.12 242 ARG A O 1
ATOM 2022 N N . TYR A 1 243 ? -70.413 6.523 30.496 1.00 62.72 243 TYR A N 1
ATOM 2023 C CA . TYR A 1 243 ? -69.098 7.038 30.904 1.00 62.72 243 TYR A CA 1
ATOM 2024 C C . TYR A 1 243 ? -68.393 6.096 31.897 1.00 62.72 243 TYR A C 1
ATOM 2026 O O . TYR A 1 243 ? -67.197 5.826 31.758 1.00 62.72 243 TYR A O 1
ATOM 2034 N N . LYS A 1 244 ? -69.129 5.533 32.867 1.00 63.62 244 LYS A N 1
ATOM 2035 C CA . LYS A 1 244 ? -68.583 4.556 33.828 1.00 63.62 244 LYS A CA 1
ATOM 2036 C C . LYS A 1 244 ? -68.166 3.238 33.159 1.00 63.62 244 LYS A C 1
ATOM 2038 O O . LYS A 1 244 ? -67.123 2.688 33.515 1.00 63.62 244 LYS A O 1
ATOM 2043 N N . LYS A 1 245 ? -68.935 2.742 32.180 1.00 62.22 245 LYS A N 1
ATOM 2044 C CA . LYS A 1 245 ? -68.591 1.542 31.390 1.00 62.22 245 LYS A CA 1
ATOM 2045 C C . LYS A 1 245 ? -67.362 1.782 30.500 1.00 62.22 245 LYS A C 1
ATOM 2047 O O . LYS A 1 245 ? -66.461 0.945 30.474 1.00 62.22 245 LYS A O 1
ATOM 2052 N N . GLY A 1 246 ? -67.262 2.947 29.855 1.00 59.06 246 GLY A N 1
ATOM 2053 C CA . GLY A 1 246 ? -66.105 3.323 29.033 1.00 59.06 246 GLY A CA 1
ATOM 2054 C C . GLY A 1 246 ? -64.788 3.349 29.817 1.00 59.06 246 GLY A C 1
ATOM 2055 O O . GLY A 1 246 ? -63.785 2.809 29.354 1.00 59.06 246 GLY A O 1
ATOM 2056 N N . LEU A 1 247 ? -64.798 3.878 31.048 1.00 55.44 247 LEU A N 1
ATOM 2057 C CA . LEU A 1 247 ? -63.590 3.965 31.878 1.00 55.44 247 LEU A CA 1
ATOM 2058 C C . LEU A 1 247 ? -63.078 2.594 32.352 1.00 55.44 247 LEU A C 1
ATOM 2060 O O . LEU A 1 247 ? -61.871 2.367 32.360 1.00 55.44 247 LEU A O 1
ATOM 2064 N N . LYS A 1 248 ? -63.981 1.659 32.691 1.00 52.22 248 LYS A N 1
ATOM 2065 C CA . LYS A 1 248 ? -63.610 0.277 33.058 1.00 52.22 248 LYS A CA 1
ATOM 2066 C C . LYS A 1 248 ? -62.938 -0.479 31.905 1.00 52.22 248 LYS A C 1
ATOM 2068 O O . LYS A 1 248 ? -62.126 -1.363 32.149 1.00 52.22 248 LYS A O 1
ATOM 2073 N N . THR A 1 249 ? -63.240 -0.106 30.662 1.00 47.53 249 THR A N 1
ATOM 2074 C CA . THR A 1 249 ? -62.732 -0.772 29.448 1.00 47.53 249 THR A CA 1
ATOM 2075 C C . THR A 1 249 ? -61.403 -0.171 28.947 1.00 47.53 249 THR A C 1
ATOM 2077 O O . THR A 1 249 ? -60.741 -0.746 28.083 1.00 47.53 249 THR A O 1
ATOM 2080 N N . ALA A 1 250 ? -60.991 0.987 29.479 1.00 47.62 250 ALA A N 1
ATOM 2081 C CA . ALA A 1 250 ? -59.896 1.805 28.945 1.00 47.62 250 ALA A CA 1
ATOM 2082 C C . ALA A 1 250 ? -58.497 1.502 29.515 1.00 47.62 250 ALA A C 1
ATOM 2084 O O . ALA A 1 250 ? -57.520 2.102 29.066 1.00 47.62 250 ALA A O 1
ATOM 2085 N N . SER A 1 251 ? -58.372 0.569 30.462 1.00 47.16 251 SER A N 1
ATOM 2086 C CA . SER A 1 251 ? -57.076 0.051 30.925 1.00 47.16 251 SER A CA 1
ATOM 2087 C C . SER A 1 251 ? -56.451 -0.828 29.834 1.00 47.16 251 SER A C 1
ATOM 2089 O O . SER A 1 251 ? -56.584 -2.049 29.855 1.00 47.16 251 SER A O 1
ATOM 2091 N N . ARG A 1 252 ? -55.813 -0.214 28.831 1.00 49.88 252 ARG A N 1
ATOM 2092 C CA . ARG A 1 252 ? -55.172 -0.918 27.708 1.00 49.88 252 ARG A CA 1
ATOM 2093 C C . ARG A 1 252 ? -53.671 -0.635 27.661 1.00 49.88 252 ARG A C 1
ATOM 2095 O O . ARG A 1 252 ? -53.233 0.507 27.784 1.00 49.88 252 ARG A O 1
ATOM 2102 N N . VAL A 1 253 ? -52.889 -1.693 27.450 1.00 46.09 253 VAL A N 1
ATOM 2103 C CA . VAL A 1 253 ? -51.443 -1.636 27.183 1.00 46.09 253 VAL A CA 1
ATOM 2104 C C . VAL A 1 253 ? -51.243 -1.502 25.676 1.00 46.09 253 VAL A C 1
ATOM 2106 O O . VAL A 1 253 ? -51.754 -2.325 24.918 1.00 46.09 253 VAL A O 1
ATOM 2109 N N . ILE A 1 254 ? -50.507 -0.482 25.229 1.00 46.91 254 ILE A N 1
ATOM 2110 C CA . ILE A 1 254 ? -50.284 -0.221 23.799 1.00 46.91 254 ILE A CA 1
ATOM 2111 C C . ILE A 1 254 ? -48.805 -0.437 23.462 1.00 46.91 254 ILE A C 1
ATOM 2113 O O . ILE A 1 254 ? -47.908 0.087 24.126 1.00 46.91 254 ILE A O 1
ATOM 2117 N N . LYS A 1 255 ? -48.552 -1.238 22.420 1.00 41.47 255 LYS A N 1
ATOM 2118 C CA . LYS A 1 255 ? -47.223 -1.545 21.868 1.00 41.47 255 LYS A CA 1
ATOM 2119 C C . LYS A 1 255 ? -47.000 -0.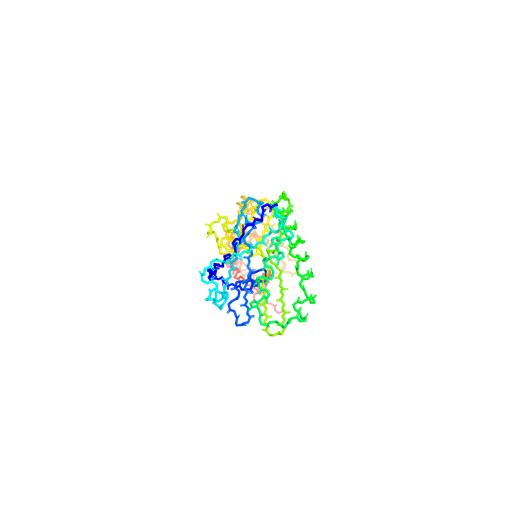676 20.628 1.00 41.47 255 LYS A C 1
ATOM 2121 O O . LYS A 1 255 ? -47.763 -0.796 19.674 1.00 41.47 255 LYS A O 1
ATOM 2126 N N . ILE A 1 256 ? -45.960 0.160 20.606 1.00 46.00 256 ILE A N 1
ATOM 2127 C CA . ILE A 1 256 ? -45.570 0.892 19.391 1.00 46.00 256 ILE A CA 1
ATOM 2128 C C . ILE A 1 256 ? -44.391 0.167 18.741 1.00 46.00 256 ILE A C 1
ATOM 2130 O O . ILE A 1 256 ? -43.254 0.261 19.206 1.00 46.00 256 ILE A O 1
ATOM 2134 N N . ASN A 1 257 ? -44.649 -0.534 17.636 1.00 33.47 257 ASN A N 1
ATOM 2135 C CA . ASN A 1 257 ? -43.583 -1.032 16.773 1.00 33.47 257 ASN A CA 1
ATOM 2136 C C . ASN A 1 257 ? -43.094 0.101 15.861 1.00 33.47 257 ASN A C 1
ATOM 2138 O O . ASN A 1 257 ? -43.764 0.494 14.915 1.00 33.47 257 ASN A O 1
ATOM 2142 N N . GLY A 1 258 ? -41.890 0.598 16.147 1.00 35.38 258 GLY A N 1
ATOM 2143 C CA . GLY A 1 258 ? -40.955 1.028 15.108 1.00 35.38 258 GLY A CA 1
ATOM 2144 C C . GLY A 1 258 ? -41.361 2.180 14.184 1.00 35.38 258 GLY A C 1
ATOM 2145 O O . GLY A 1 258 ? -41.098 2.084 12.995 1.00 35.38 258 GLY A O 1
ATOM 2146 N N . ARG A 1 259 ? -41.917 3.282 14.696 1.00 27.22 259 ARG A N 1
ATOM 2147 C CA . ARG A 1 259 ? -41.735 4.641 14.141 1.00 27.22 259 ARG A CA 1
ATOM 2148 C C . ARG A 1 259 ? -42.247 5.653 15.157 1.00 27.22 259 ARG A C 1
ATOM 2150 O O . ARG A 1 259 ? -43.300 5.458 15.754 1.00 27.22 259 ARG A O 1
ATOM 2157 N N . SER A 1 260 ? -41.461 6.696 15.398 1.00 31.16 260 SER A N 1
ATOM 2158 C CA . SER A 1 260 ? -41.784 7.770 16.332 1.00 31.16 260 SER A CA 1
ATOM 2159 C C . SER A 1 260 ? -43.024 8.525 15.854 1.00 31.16 260 SER A C 1
ATOM 2161 O O . SER A 1 260 ? -42.924 9.473 15.087 1.00 31.16 260 SER A O 1
ATOM 2163 N N . GLN A 1 261 ? -44.192 8.100 16.315 1.00 26.08 261 GLN A N 1
ATOM 2164 C CA . GLN A 1 261 ? -45.373 8.938 16.414 1.00 26.08 261 GLN A CA 1
ATOM 2165 C C . GLN A 1 261 ? -45.835 8.848 17.860 1.00 26.08 261 GLN A C 1
ATOM 2167 O O . GLN A 1 261 ? -46.163 7.772 18.362 1.00 26.08 261 GLN A O 1
ATOM 2172 N N . ILE A 1 262 ? -45.835 9.989 18.545 1.00 29.83 262 ILE A N 1
ATOM 2173 C CA . ILE A 1 262 ? -46.683 10.171 19.716 1.00 29.83 262 ILE A CA 1
ATOM 2174 C C . ILE A 1 262 ? -48.102 10.116 19.151 1.00 29.83 262 ILE A C 1
ATOM 2176 O O . ILE A 1 262 ? -48.639 11.127 18.714 1.00 29.83 262 ILE A O 1
ATOM 2180 N N . MET A 1 263 ? -48.673 8.914 19.050 1.00 29.00 263 MET A N 1
ATOM 2181 C CA . MET A 1 263 ? -50.100 8.784 18.814 1.00 29.00 263 MET A CA 1
ATOM 2182 C C . MET A 1 263 ? -50.772 9.234 20.100 1.00 29.00 263 MET A C 1
ATOM 2184 O O . MET A 1 263 ? -50.851 8.500 21.087 1.00 29.00 263 MET A O 1
ATOM 2188 N N . GLU A 1 264 ? -51.199 10.487 20.093 1.00 32.34 264 GLU A N 1
ATOM 2189 C CA . GLU A 1 264 ? -52.273 10.949 20.943 1.00 32.34 264 GLU A CA 1
ATOM 2190 C C . GLU A 1 264 ? -53.440 9.990 20.687 1.00 32.34 264 GLU A C 1
ATOM 2192 O O . GLU A 1 264 ? -54.025 9.998 19.605 1.00 32.34 264 GLU A O 1
ATOM 2197 N N . LEU A 1 265 ? -53.704 9.058 21.616 1.00 37.34 265 LEU A N 1
ATOM 2198 C CA . LEU A 1 265 ? -54.931 8.280 21.524 1.00 37.34 265 LEU A CA 1
ATOM 2199 C C . LEU A 1 265 ? -56.073 9.272 21.628 1.00 37.34 265 LEU A C 1
ATOM 2201 O O . LEU A 1 265 ? -56.362 9.824 22.692 1.00 37.34 265 LEU A O 1
ATOM 2205 N N . ASP A 1 266 ? -56.641 9.490 20.457 1.00 36.09 266 ASP A N 1
ATOM 2206 C CA . ASP A 1 266 ? -57.770 10.324 20.159 1.00 36.09 266 ASP A CA 1
ATOM 2207 C C . ASP A 1 266 ? -58.855 10.111 21.221 1.00 36.09 266 ASP A C 1
ATOM 2209 O O . ASP A 1 266 ? -59.281 8.979 21.486 1.00 36.09 266 ASP A O 1
ATOM 2213 N N . GLN A 1 267 ? -59.326 11.208 21.822 1.00 38.91 267 GLN A N 1
ATOM 2214 C CA . GLN A 1 267 ? -60.465 11.218 22.753 1.00 38.91 267 GLN A CA 1
ATOM 2215 C C . GLN A 1 267 ? -61.706 10.504 22.172 1.00 38.91 267 GLN A C 1
ATOM 2217 O O . GLN A 1 267 ? -62.606 10.122 22.920 1.00 38.91 267 GLN A O 1
ATOM 2222 N N . ARG A 1 268 ? -61.720 10.264 20.855 1.00 37.03 268 ARG A N 1
ATOM 2223 C CA . ARG A 1 268 ? -62.741 9.552 20.083 1.00 37.03 268 ARG A CA 1
ATOM 2224 C C . ARG A 1 268 ? -62.977 8.092 20.484 1.00 37.03 268 ARG A C 1
ATOM 2226 O O . ARG A 1 268 ? -64.099 7.626 20.338 1.00 37.03 268 ARG A O 1
ATOM 2233 N N . TYR A 1 269 ? -61.996 7.368 21.035 1.00 40.12 269 TYR A N 1
ATOM 2234 C CA . TYR A 1 269 ? -62.218 5.959 21.429 1.00 40.12 269 TYR A CA 1
ATOM 2235 C C . TYR A 1 269 ? -62.894 5.788 22.796 1.00 40.12 269 TYR A C 1
ATOM 2237 O O . TYR A 1 269 ? -63.481 4.743 23.065 1.00 40.12 269 TYR A O 1
ATOM 2245 N N . LEU A 1 270 ? -62.826 6.805 23.660 1.00 41.41 270 LEU A N 1
ATOM 2246 C CA . LEU A 1 270 ? -63.557 6.831 24.932 1.00 41.41 270 LEU A CA 1
ATOM 2247 C C . LEU A 1 270 ? -64.991 7.357 24.758 1.00 41.41 270 LEU A C 1
ATOM 2249 O O . LEU A 1 270 ? -65.856 7.021 25.566 1.00 41.41 270 LEU A O 1
ATOM 2253 N N . PHE A 1 271 ? -65.243 8.140 23.702 1.00 47.94 271 PHE A N 1
ATOM 2254 C CA . PHE A 1 271 ? -66.536 8.754 23.386 1.00 47.94 271 PHE A CA 1
ATOM 2255 C C . PHE A 1 271 ? -66.878 8.559 21.902 1.00 47.94 271 PHE A C 1
ATOM 2257 O O . PHE A 1 271 ? -66.821 9.516 21.127 1.00 47.94 271 PHE A O 1
ATOM 2264 N N . PRO A 1 272 ? -67.205 7.330 21.469 1.00 34.47 272 PRO A N 1
ATOM 2265 C CA . PRO A 1 272 ? -67.691 7.131 20.120 1.00 34.47 272 PRO A CA 1
ATOM 2266 C C . PRO A 1 272 ? -69.106 7.722 20.057 1.00 34.47 272 PRO A C 1
ATOM 2268 O O . PRO A 1 272 ? -69.998 7.271 20.774 1.00 34.47 272 PRO A O 1
ATOM 2271 N N . ASN A 1 273 ? -69.281 8.734 19.210 1.00 36.41 273 ASN A N 1
ATOM 2272 C CA . ASN A 1 273 ? -70.522 9.459 18.911 1.00 36.41 273 ASN A CA 1
ATOM 2273 C C . ASN A 1 273 ? -70.947 10.527 19.924 1.00 36.41 273 ASN A C 1
ATOM 2275 O O . ASN A 1 273 ? -71.777 10.262 20.790 1.00 36.41 273 ASN A O 1
ATOM 2279 N N . ILE A 1 274 ? -70.475 11.758 19.716 1.00 31.77 274 ILE A N 1
ATOM 2280 C CA . ILE A 1 274 ? -71.320 12.956 19.830 1.00 31.77 274 ILE A CA 1
ATOM 2281 C C . ILE A 1 274 ? -70.866 13.906 18.709 1.00 31.77 274 ILE A C 1
ATOM 2283 O O . ILE A 1 274 ? -69.752 14.426 18.768 1.00 31.77 274 ILE A O 1
ATOM 2287 N N . SER A 1 275 ? -71.681 14.011 17.656 1.00 30.97 275 SER A N 1
ATOM 2288 C CA . SER A 1 275 ? -71.623 15.055 16.621 1.00 30.97 275 SER A CA 1
ATOM 2289 C C . SER A 1 275 ? -71.818 16.439 17.224 1.00 30.97 275 SER A C 1
ATOM 2291 O O . SER A 1 275 ? -72.716 16.536 18.092 1.00 30.97 275 SER A O 1
#